Protein AF-0000000083603931 (afdb_homodimer)

Structure (mmCIF, N/CA/C/O backbone):
data_AF-0000000083603931-model_v1
#
loop_
_entity.id
_entity.type
_entity.pdbx_description
1 polymer 'ANK_REP_REGION domain-containing protein'
#
loop_
_atom_site.group_PDB
_atom_site.id
_atom_site.type_symbol
_atom_site.label_atom_id
_atom_site.label_alt_id
_atom_site.label_comp_id
_atom_site.label_asym_id
_atom_site.label_entity_id
_atom_site.label_seq_id
_atom_site.pdbx_PDB_ins_code
_atom_site.Cartn_x
_atom_site.Cartn_y
_atom_site.Cartn_z
_atom_site.occupancy
_atom_site.B_iso_or_equiv
_atom_site.auth_seq_id
_atom_site.auth_comp_id
_atom_site.auth_asym_id
_atom_site.auth_atom_id
_atom_site.pdbx_PDB_model_num
ATOM 1 N N . MET A 1 1 ? -17.188 13.906 -1.974 1 53.03 1 MET A N 1
ATOM 2 C CA . MET A 1 1 ? -15.922 13.281 -2.357 1 53.03 1 MET A CA 1
ATOM 3 C C . MET A 1 1 ? -15.617 12.086 -1.463 1 53.03 1 MET A C 1
ATOM 5 O O . MET A 1 1 ? -15.75 12.172 -0.241 1 53.03 1 MET A O 1
ATOM 9 N N . SER A 1 2 ? -15.461 10.961 -2.07 1 67.19 2 SER A N 1
ATOM 10 C CA . SER A 1 2 ? -15.516 9.695 -1.337 1 67.19 2 SER A CA 1
ATOM 11 C C . SER A 1 2 ? -14.133 9.289 -0.838 1 67.19 2 SER A C 1
ATOM 13 O O . SER A 1 2 ? -13.117 9.797 -1.313 1 67.19 2 SER A O 1
ATOM 15 N N . GLU A 1 3 ? -14.07 8.812 0.311 1 74.19 3 GLU A N 1
ATOM 16 C CA . GLU A 1 3 ? -12.867 8.211 0.877 1 74.19 3 GLU A CA 1
ATOM 17 C C . GLU A 1 3 ? -12.062 7.469 -0.189 1 74.19 3 GLU A C 1
ATOM 19 O O . GLU A 1 3 ? -10.836 7.461 -0.157 1 74.19 3 GLU A O 1
ATOM 24 N N . GLU A 1 4 ? -12.781 7.051 -1.129 1 72.38 4 GLU A N 1
ATOM 25 C CA . GLU A 1 4 ? -12.148 6.289 -2.199 1 72.38 4 GLU A CA 1
ATOM 26 C C . GLU A 1 4 ? -11.305 7.195 -3.09 1 72.38 4 GLU A C 1
ATOM 28 O O . GLU A 1 4 ? -10.227 6.801 -3.543 1 72.38 4 GLU A O 1
ATOM 33 N N . ASN A 1 5 ? -11.734 8.391 -3.168 1 80 5 ASN A N 1
ATOM 34 C CA . ASN A 1 5 ? -10.969 9.344 -3.961 1 80 5 ASN A CA 1
ATOM 35 C C . ASN A 1 5 ? -9.68 9.75 -3.254 1 80 5 ASN A C 1
ATOM 37 O O . ASN A 1 5 ? -8.617 9.836 -3.883 1 80 5 ASN A O 1
ATOM 41 N N . LEU A 1 6 ? -9.852 9.875 -1.936 1 89.94 6 LEU A N 1
ATOM 42 C CA . LEU A 1 6 ? -8.68 10.289 -1.177 1 89.94 6 LEU A CA 1
ATOM 43 C C . LEU A 1 6 ? -7.609 9.203 -1.188 1 89.94 6 LEU A C 1
ATOM 45 O O . LEU A 1 6 ? -6.426 9.484 -1.377 1 89.94 6 LEU A O 1
ATOM 49 N N . LYS A 1 7 ? -8.023 7.969 -1.073 1 89.31 7 LYS A N 1
ATOM 50 C CA . LYS A 1 7 ? -7.102 6.836 -1.124 1 89.31 7 LYS A CA 1
ATOM 51 C C . LYS A 1 7 ? -6.363 6.789 -2.459 1 89.31 7 LYS A C 1
ATOM 53 O O . LYS A 1 7 ? -5.164 6.52 -2.5 1 89.31 7 LYS A O 1
ATOM 58 N N . TRP A 1 8 ? -7.082 7.137 -3.463 1 85.75 8 TRP A N 1
ATOM 59 C CA . TRP A 1 8 ? -6.48 7.113 -4.793 1 85.75 8 TRP A CA 1
ATOM 60 C C . TRP A 1 8 ? -5.367 8.148 -4.902 1 85.75 8 TRP A C 1
ATOM 62 O O . TRP A 1 8 ? -4.305 7.871 -5.469 1 85.75 8 TRP A O 1
ATOM 72 N N . TYR A 1 9 ? -5.555 9.289 -4.434 1 90.88 9 TYR A N 1
ATOM 73 C CA . TYR A 1 9 ? -4.547 10.336 -4.473 1 90.88 9 TYR A CA 1
ATOM 74 C C . TYR A 1 9 ? -3.301 9.938 -3.693 1 90.88 9 TYR A C 1
ATOM 76 O O . TYR A 1 9 ? -2.178 10.25 -4.098 1 90.88 9 TYR A O 1
ATOM 84 N N . ILE A 1 10 ? -3.529 9.195 -2.596 1 94.5 10 ILE A N 1
ATOM 85 C CA . ILE A 1 10 ? -2.41 8.734 -1.782 1 94.5 10 ILE A CA 1
ATOM 86 C C . ILE A 1 10 ? -1.621 7.672 -2.543 1 94.5 10 ILE A C 1
ATOM 88 O O . ILE A 1 10 ? -0.399 7.77 -2.672 1 94.5 10 ILE A O 1
ATOM 92 N N . GLU A 1 11 ? -2.326 6.762 -3.104 1 88.94 11 GLU A N 1
ATOM 93 C CA . GLU A 1 11 ? -1.702 5.641 -3.801 1 88.94 11 GLU A CA 1
ATOM 94 C C . GLU A 1 11 ? -0.885 6.117 -4.996 1 88.94 11 GLU A C 1
ATOM 96 O O . GLU A 1 11 ? 0.159 5.543 -5.312 1 88.94 11 GLU A O 1
ATOM 101 N N . THR A 1 12 ? -1.366 7.234 -5.609 1 84.5 12 THR A N 1
ATOM 102 C CA . THR A 1 12 ? -0.719 7.719 -6.824 1 84.5 12 THR A CA 1
ATOM 103 C C . THR A 1 12 ? 0.251 8.852 -6.504 1 84.5 12 THR A C 1
ATOM 105 O O . THR A 1 12 ? 0.99 9.312 -7.379 1 84.5 12 THR A O 1
ATOM 108 N N . GLY A 1 13 ? 0.172 9.375 -5.301 1 90.88 13 GLY A N 1
ATOM 109 C CA . GLY A 1 13 ? 1.046 10.469 -4.91 1 90.88 13 GLY A CA 1
ATOM 110 C C . GLY A 1 13 ? 0.62 11.805 -5.488 1 90.88 13 GLY A C 1
ATOM 111 O O . GLY A 1 13 ? 1.452 12.695 -5.699 1 90.88 13 GLY A O 1
ATOM 112 N N . ASP A 1 14 ? -0.596 11.891 -5.848 1 91.25 14 ASP A N 1
ATOM 113 C CA . ASP A 1 14 ? -1.132 13.156 -6.344 1 91.25 14 ASP A CA 1
ATOM 114 C C . ASP A 1 14 ? -1.445 14.109 -5.195 1 91.25 14 ASP A C 1
ATOM 116 O O . ASP A 1 14 ? -2.605 14.258 -4.801 1 91.25 14 ASP A O 1
ATOM 120 N N . VAL A 1 15 ? -0.457 14.883 -4.785 1 96 15 VAL A N 1
ATOM 121 C CA . VAL A 1 15 ? -0.545 15.75 -3.613 1 96 15 VAL A CA 1
ATOM 122 C C . VAL A 1 15 ? -1.575 16.844 -3.857 1 96 15 VAL A C 1
ATOM 124 O O . VAL A 1 15 ? -2.383 17.156 -2.979 1 96 15 VAL A O 1
ATOM 127 N N . ASN A 1 16 ? -1.523 17.391 -5.059 1 94.75 16 ASN A N 1
ATOM 128 C CA . ASN A 1 16 ? -2.449 18.469 -5.379 1 94.75 16 ASN A CA 1
ATOM 129 C C . ASN A 1 16 ? -3.9 18 -5.332 1 94.75 16 ASN A C 1
ATOM 131 O O . ASN A 1 16 ? -4.762 18.672 -4.77 1 94.75 16 ASN A O 1
ATOM 135 N N . GLY A 1 17 ? -4.172 16.891 -5.957 1 92.75 17 GLY A N 1
ATOM 136 C CA . GLY A 1 17 ? -5.508 16.328 -5.895 1 92.75 17 GLY A CA 1
ATOM 137 C C . GLY A 1 17 ? -5.949 16 -4.477 1 92.75 17 GLY A C 1
ATOM 138 O O . GLY A 1 17 ? -7.094 16.266 -4.105 1 92.75 17 GLY A O 1
ATOM 139 N N . PHE A 1 18 ? -5.043 15.539 -3.648 1 95.5 18 PHE A N 1
ATOM 140 C CA . PHE A 1 18 ? -5.332 15.195 -2.258 1 95.5 18 PHE A CA 1
ATOM 141 C C . PHE A 1 18 ? -5.707 16.438 -1.466 1 95.5 18 PHE A C 1
ATOM 143 O O . PHE A 1 18 ? -6.699 16.438 -0.735 1 95.5 18 PHE A O 1
ATOM 150 N N . GLU A 1 19 ? -4.898 17.469 -1.627 1 94.94 19 GLU A N 1
ATOM 151 C CA . GLU A 1 19 ? -5.137 18.719 -0.899 1 94.94 19 GLU A CA 1
ATOM 152 C C . GLU A 1 19 ? -6.52 19.281 -1.211 1 94.94 19 GLU A C 1
ATOM 154 O O . GLU A 1 19 ? -7.227 19.734 -0.311 1 94.94 19 GLU A O 1
ATOM 159 N N . ARG A 1 20 ? -6.898 19.219 -2.416 1 92.19 20 ARG A N 1
ATOM 160 C CA . ARG A 1 20 ? -8.211 19.703 -2.82 1 92.19 20 ARG A CA 1
ATOM 161 C C . ARG A 1 20 ? -9.32 18.859 -2.207 1 92.19 20 ARG A C 1
ATOM 163 O O . ARG A 1 20 ? -10.328 19.406 -1.732 1 92.19 20 ARG A O 1
ATOM 170 N N . ALA A 1 21 ? -9.148 17.641 -2.186 1 92.5 21 ALA A N 1
ATOM 171 C CA . ALA A 1 21 ? -10.195 16.719 -1.734 1 92.5 21 ALA A CA 1
ATOM 172 C C . ALA A 1 21 ? -10.312 16.734 -0.213 1 92.5 21 ALA A C 1
ATOM 174 O O . ALA A 1 21 ? -11.422 16.672 0.329 1 92.5 21 ALA A O 1
ATOM 175 N N . ILE A 1 22 ? -9.219 16.844 0.481 1 93.19 22 ILE A N 1
ATOM 176 C CA . ILE A 1 22 ? -9.195 16.703 1.934 1 93.19 22 ILE A CA 1
ATOM 177 C C . ILE A 1 22 ? -9.828 17.938 2.572 1 93.19 22 ILE A C 1
ATOM 179 O O . ILE A 1 22 ? -10.305 17.891 3.711 1 93.19 22 ILE A O 1
ATOM 183 N N . SER A 1 23 ? -9.742 19.031 1.849 1 88.94 23 SER A N 1
ATOM 184 C CA . SER A 1 23 ? -10.32 20.281 2.354 1 88.94 23 SER A CA 1
ATOM 185 C C . SER A 1 23 ? -11.812 20.125 2.619 1 88.94 23 SER A C 1
ATOM 187 O O . SER A 1 23 ? -12.375 20.828 3.467 1 88.94 23 SER A O 1
ATOM 189 N N . LYS A 1 24 ? -12.414 19.156 2.035 1 85 24 LYS A N 1
ATOM 190 C CA . LYS A 1 24 ? -13.852 18.922 2.168 1 85 24 LYS A CA 1
ATOM 191 C C . LYS A 1 24 ? -14.133 17.766 3.121 1 85 24 LYS A C 1
ATOM 193 O O . LYS A 1 24 ? -15.297 17.422 3.357 1 85 24 LYS A O 1
ATOM 198 N N . PHE A 1 25 ? -13.047 17.203 3.559 1 85 25 PHE A N 1
ATOM 199 C CA . PHE A 1 25 ? -13.188 16.031 4.418 1 85 25 PHE A CA 1
ATOM 200 C C . PHE A 1 25 ? -13.242 16.438 5.883 1 85 25 PHE A C 1
ATOM 202 O O . PHE A 1 25 ? -12.406 17.234 6.344 1 85 25 PHE A O 1
ATOM 209 N N . ASN A 1 26 ? -14.227 16.016 6.562 1 80.88 26 ASN A N 1
ATOM 210 C CA . ASN A 1 26 ? -14.547 16.516 7.891 1 80.88 26 ASN A CA 1
ATOM 211 C C . ASN A 1 26 ? -13.672 15.875 8.961 1 80.88 26 ASN A C 1
ATOM 213 O O . ASN A 1 26 ? -13.219 16.547 9.891 1 80.88 26 ASN A O 1
ATOM 217 N N . ASP A 1 27 ? -13.469 14.547 8.906 1 93.25 27 ASP A N 1
ATOM 218 C CA . ASP A 1 27 ? -12.742 13.852 9.961 1 93.25 27 ASP A CA 1
ATOM 219 C C . ASP A 1 27 ? -11.562 13.062 9.391 1 93.25 27 ASP A C 1
ATOM 221 O O . ASP A 1 27 ? -11.742 11.938 8.914 1 93.25 27 ASP A O 1
ATOM 225 N N . VAL A 1 28 ? -10.359 13.586 9.555 1 94.94 28 VAL A N 1
ATOM 226 C CA . VAL A 1 28 ? -9.156 12.977 8.992 1 94.94 28 VAL A CA 1
ATOM 227 C C . VAL A 1 28 ? -8.797 11.719 9.781 1 94.94 28 VAL A C 1
ATOM 229 O O . VAL A 1 28 ? -7.969 10.922 9.336 1 94.94 28 VAL A O 1
ATOM 232 N N . ASN A 1 29 ? -9.438 11.523 10.93 1 96.62 29 ASN A N 1
ATOM 233 C CA . ASN A 1 29 ? -9.148 10.359 11.766 1 96.62 29 ASN A CA 1
ATOM 234 C C . ASN A 1 29 ? -10.195 9.266 11.594 1 96.62 29 ASN A C 1
ATOM 236 O O . ASN A 1 29 ? -10.219 8.305 12.359 1 96.62 29 ASN A O 1
ATOM 240 N N . GLN A 1 30 ? -10.969 9.422 10.562 1 94.06 30 GLN A N 1
ATOM 241 C CA . GLN A 1 30 ? -11.992 8.422 10.312 1 94.06 30 GLN A CA 1
ATOM 242 C C . GLN A 1 30 ? -11.375 7.066 9.984 1 94.06 30 GLN A C 1
ATOM 244 O O . GLN A 1 30 ? -10.375 6.988 9.266 1 94.06 30 GLN A O 1
ATOM 249 N N . ASP A 1 31 ? -12.008 5.984 10.531 1 92.94 31 ASP A N 1
ATOM 250 C CA . ASP A 1 31 ? -11.609 4.621 10.188 1 92.94 31 ASP A CA 1
ATOM 251 C C . ASP A 1 31 ? -12.023 4.273 8.758 1 92.94 31 ASP A C 1
ATOM 253 O O . ASP A 1 31 ? -13.203 4.332 8.414 1 92.94 31 ASP A O 1
ATOM 257 N N . ILE A 1 32 ? -11.07 3.869 7.953 1 87.62 32 ILE A N 1
ATOM 258 C CA . ILE A 1 32 ? -11.383 3.555 6.562 1 87.62 32 ILE A CA 1
ATOM 259 C C . ILE A 1 32 ? -11.211 2.055 6.324 1 87.62 32 ILE A C 1
ATOM 261 O O . ILE A 1 32 ? -11.039 1.618 5.184 1 87.62 32 ILE A O 1
ATOM 265 N N . GLY A 1 33 ? -11.156 1.273 7.34 1 83.06 33 GLY A N 1
ATOM 266 C CA . GLY A 1 33 ? -11.055 -0.177 7.293 1 83.06 33 GLY A CA 1
ATOM 267 C C . GLY A 1 33 ? -10.094 -0.746 8.312 1 83.06 33 GLY A C 1
ATOM 268 O O . GLY A 1 33 ? -8.914 -0.387 8.328 1 83.06 33 GLY A O 1
ATOM 269 N N . ASN A 1 34 ? -10.555 -1.58 9.164 1 86.06 34 ASN A N 1
ATOM 270 C CA . ASN A 1 34 ? -9.742 -2.291 10.148 1 86.06 34 ASN A CA 1
ATOM 271 C C . ASN A 1 34 ? -8.953 -1.326 11.031 1 86.06 34 ASN A C 1
ATOM 273 O O . ASN A 1 34 ? -7.777 -1.563 11.312 1 86.06 34 ASN A O 1
ATOM 277 N N . GLY A 1 35 ? -9.539 -0.196 11.266 1 91.38 35 GLY A N 1
ATOM 278 C CA . GLY A 1 35 ? -8.891 0.768 12.133 1 91.38 35 GLY A CA 1
ATOM 279 C C . GLY A 1 35 ? -7.902 1.656 11.406 1 91.38 35 GLY A C 1
ATOM 280 O O . GLY A 1 35 ? -7.309 2.555 12.008 1 91.38 35 GLY A O 1
ATOM 281 N N . ARG A 1 36 ? -7.75 1.414 10.156 1 92.69 36 ARG A N 1
ATOM 282 C CA . ARG A 1 36 ? -6.801 2.225 9.398 1 92.69 36 ARG A CA 1
ATOM 283 C C . ARG A 1 36 ? -7.375 3.605 9.102 1 92.69 36 ARG A C 1
ATOM 285 O O . ARG A 1 36 ? -8.57 3.746 8.852 1 92.69 36 ARG A O 1
ATOM 292 N N . ARG A 1 37 ? -6.469 4.531 9.164 1 96.31 37 ARG A N 1
ATOM 293 C CA . ARG A 1 37 ? -6.754 5.918 8.82 1 96.31 37 ARG A CA 1
ATOM 294 C C . ARG A 1 37 ? -5.914 6.371 7.633 1 96.31 37 ARG A C 1
ATOM 296 O O . ARG A 1 37 ? -4.984 5.672 7.219 1 96.31 37 ARG A O 1
ATOM 303 N N . LEU A 1 38 ? -6.27 7.484 7.062 1 96.56 38 LEU A N 1
ATOM 304 C CA . LEU A 1 38 ? -5.574 7.977 5.879 1 96.56 38 LEU A CA 1
ATOM 305 C C . LEU A 1 38 ? -4.074 8.07 6.125 1 96.56 38 LEU A C 1
ATOM 307 O O . LEU A 1 38 ? -3.273 7.828 5.219 1 96.56 38 LEU A O 1
ATOM 311 N N . ILE A 1 39 ? -3.73 8.367 7.367 1 98.12 39 ILE A N 1
ATOM 312 C CA . ILE A 1 39 ? -2.318 8.562 7.676 1 98.12 39 ILE A CA 1
ATOM 313 C C . ILE A 1 39 ? -1.579 7.227 7.578 1 98.12 39 ILE A C 1
ATOM 315 O O . ILE A 1 39 ? -0.415 7.184 7.176 1 98.12 39 ILE A O 1
ATOM 319 N N . HIS A 1 40 ? -2.236 6.082 7.906 1 97.38 40 HIS A N 1
ATOM 320 C CA . HIS A 1 40 ? -1.63 4.77 7.715 1 97.38 40 HIS A CA 1
ATOM 321 C C . HIS A 1 40 ? -1.348 4.504 6.238 1 97.38 40 HIS A C 1
ATOM 323 O O . HIS A 1 40 ? -0.252 4.066 5.883 1 97.38 40 HIS A O 1
ATOM 329 N N . ILE A 1 41 ? -2.332 4.809 5.406 1 95.56 41 ILE A N 1
ATOM 330 C CA . ILE A 1 41 ? -2.213 4.562 3.975 1 95.56 41 ILE A CA 1
ATOM 331 C C . ILE A 1 41 ? -1.1 5.43 3.391 1 95.56 41 ILE A C 1
ATOM 333 O O . ILE A 1 41 ? -0.287 4.953 2.594 1 95.56 41 ILE A O 1
ATOM 337 N N . ALA A 1 42 ? -1.04 6.656 3.764 1 97.88 42 ALA A N 1
ATOM 338 C CA . ALA A 1 42 ? 0.003 7.562 3.293 1 97.88 42 ALA A CA 1
ATOM 339 C C . ALA A 1 42 ? 1.391 7.031 3.643 1 97.88 42 ALA A C 1
ATOM 341 O O . ALA A 1 42 ? 2.318 7.121 2.836 1 97.88 42 ALA A O 1
ATOM 342 N N . ALA A 1 43 ? 1.545 6.441 4.852 1 98 43 ALA A N 1
ATOM 343 C CA . ALA A 1 43 ? 2.818 5.875 5.285 1 98 43 ALA A CA 1
ATOM 344 C C . ALA A 1 43 ? 3.17 4.625 4.48 1 98 43 ALA A C 1
ATOM 346 O O . ALA A 1 43 ? 4.32 4.445 4.07 1 98 43 ALA A O 1
ATOM 347 N N . ASP A 1 44 ? 2.148 3.791 4.223 1 96.12 44 ASP A N 1
ATOM 348 C CA . ASP A 1 44 ? 2.346 2.58 3.432 1 96.12 44 ASP A CA 1
ATOM 349 C C . ASP A 1 44 ? 2.93 2.906 2.061 1 96.12 44 ASP A C 1
ATOM 351 O O . ASP A 1 44 ? 3.779 2.172 1.551 1 96.12 44 ASP A O 1
ATOM 355 N N . TYR A 1 45 ? 2.439 4.039 1.508 1 96.12 45 TYR A N 1
ATOM 356 C CA . TYR A 1 45 ? 2.742 4.32 0.108 1 96.12 45 TYR A CA 1
ATOM 357 C C . TYR A 1 45 ? 3.844 5.363 -0.014 1 96.12 45 TYR A C 1
ATOM 359 O O . TYR A 1 45 ? 4.141 5.84 -1.113 1 96.12 45 TYR A O 1
ATOM 367 N N . GLY A 1 46 ? 4.359 5.797 1.145 1 96.56 46 GLY A N 1
ATOM 368 C CA . GLY A 1 46 ? 5.547 6.637 1.131 1 96.56 46 GLY A CA 1
ATOM 369 C C . GLY A 1 46 ? 5.246 8.094 0.825 1 96.56 46 GLY A C 1
ATOM 370 O O . GLY A 1 46 ? 6.07 8.789 0.232 1 96.56 46 GLY A O 1
ATOM 371 N N . GLN A 1 47 ? 4.121 8.539 1.145 1 97.62 47 GLN A N 1
ATOM 372 C CA . GLN A 1 47 ? 3.693 9.891 0.801 1 97.62 47 GLN A CA 1
ATOM 373 C C . GLN A 1 47 ? 3.938 10.859 1.958 1 97.62 47 GLN A C 1
ATOM 375 O O . GLN A 1 47 ? 2.998 11.258 2.65 1 97.62 47 GLN A O 1
ATOM 380 N N . SER A 1 48 ? 5.188 11.289 2.113 1 98.56 48 SER A N 1
ATOM 381 C CA . SER A 1 48 ? 5.617 12.094 3.254 1 98.56 48 SER A CA 1
ATOM 382 C C . SER A 1 48 ? 4.914 13.445 3.271 1 98.56 48 SER A C 1
ATOM 384 O O . SER A 1 48 ? 4.543 13.945 4.336 1 98.56 48 SER A O 1
ATOM 386 N N . GLU A 1 49 ? 4.68 14.055 2.076 1 98.62 49 GLU A N 1
ATOM 387 C CA . GLU A 1 49 ? 3.988 15.344 2.021 1 98.62 49 GLU A CA 1
ATOM 388 C C . GLU A 1 49 ? 2.535 15.203 2.471 1 98.62 49 GLU A C 1
ATOM 390 O O . GLU A 1 49 ? 2.02 16.062 3.189 1 98.62 49 GLU A O 1
ATOM 395 N N . ILE A 1 50 ? 1.926 14.156 2.113 1 98.38 50 ILE A N 1
ATOM 396 C CA . ILE A 1 50 ? 0.535 13.922 2.482 1 98.38 50 ILE A CA 1
ATOM 397 C C . ILE A 1 50 ? 0.438 13.641 3.98 1 98.38 50 ILE A C 1
ATOM 399 O O . ILE A 1 50 ? -0.495 14.094 4.645 1 98.38 50 ILE A O 1
ATOM 403 N N . ILE A 1 51 ? 1.396 12.906 4.531 1 98.69 51 ILE A N 1
ATOM 404 C CA . ILE A 1 51 ? 1.445 12.68 5.969 1 98.69 51 ILE A CA 1
ATOM 405 C C . ILE A 1 51 ? 1.476 14.016 6.707 1 98.69 51 ILE A C 1
ATOM 407 O O . ILE A 1 51 ? 0.72 14.227 7.66 1 98.69 51 ILE A O 1
ATOM 411 N N . GLU A 1 52 ? 2.271 14.922 6.211 1 98.56 52 GLU A N 1
ATOM 412 C CA . GLU A 1 52 ? 2.383 16.219 6.863 1 98.56 52 GLU A CA 1
ATOM 413 C C . GLU A 1 52 ? 1.07 17 6.773 1 98.56 52 GLU A C 1
ATOM 415 O O . GLU A 1 52 ? 0.643 17.625 7.746 1 98.56 52 GLU A O 1
ATOM 420 N N . ILE A 1 53 ? 0.413 16.984 5.645 1 97.62 53 ILE A N 1
ATOM 421 C CA . ILE A 1 53 ? -0.88 17.641 5.461 1 97.62 53 ILE A CA 1
ATOM 422 C C . ILE A 1 53 ? -1.89 17.078 6.457 1 97.62 53 ILE A C 1
ATOM 424 O O . ILE A 1 53 ? -2.623 17.828 7.102 1 97.62 53 ILE A O 1
ATOM 428 N N . LEU A 1 54 ? -1.928 15.797 6.602 1 98.06 54 LEU A N 1
ATOM 429 C CA . LEU A 1 54 ? -2.871 15.141 7.496 1 98.06 54 LEU A CA 1
ATOM 430 C C . LEU A 1 54 ? -2.617 15.539 8.945 1 98.06 54 LEU A C 1
ATOM 432 O O . LEU A 1 54 ? -3.559 15.828 9.688 1 98.06 54 LEU A O 1
ATOM 436 N N . ILE A 1 55 ? -1.374 15.555 9.398 1 98.19 55 ILE A N 1
ATOM 437 C CA . ILE A 1 55 ? -1.018 15.906 10.766 1 98.19 55 ILE A CA 1
ATOM 438 C C . ILE A 1 55 ? -1.44 17.344 11.062 1 98.19 55 ILE A C 1
ATOM 440 O O . ILE A 1 55 ? -2.039 17.625 12.102 1 98.19 55 ILE A O 1
ATOM 444 N N . LYS A 1 56 ? -1.145 18.203 10.125 1 96.81 56 LYS A N 1
ATOM 445 C CA . LYS A 1 56 ? -1.505 19.609 10.297 1 96.81 56 LYS A CA 1
ATOM 446 C C . LYS A 1 56 ? -3.02 19.781 10.375 1 96.81 56 LYS A C 1
ATOM 448 O O . LYS A 1 56 ? -3.51 20.75 10.977 1 96.81 56 LYS A O 1
ATOM 453 N N . LYS A 1 57 ? -3.75 18.859 9.891 1 96.38 57 LYS A N 1
ATOM 454 C CA . LYS A 1 57 ? -5.207 18.922 9.922 1 96.38 57 LYS A CA 1
ATOM 455 C C . LYS A 1 57 ? -5.758 18.172 11.133 1 96.38 57 LYS A C 1
ATOM 457 O O . LYS A 1 57 ? -6.977 18.078 11.305 1 96.38 57 LYS A O 1
ATOM 462 N N . GLY A 1 58 ? -4.871 17.594 11.867 1 97.31 58 GLY A N 1
ATOM 463 C CA . GLY A 1 58 ? -5.309 17.031 13.133 1 97.31 58 GLY A CA 1
ATOM 464 C C . GLY A 1 58 ? -5.25 15.516 13.172 1 97.31 58 GLY A C 1
ATOM 465 O O . GLY A 1 58 ? -5.793 14.891 14.086 1 97.31 58 GLY A O 1
ATOM 466 N N . ALA A 1 59 ? -4.629 14.898 12.227 1 98 59 ALA A N 1
ATOM 467 C CA . ALA A 1 59 ? -4.492 13.445 12.25 1 98 59 ALA A CA 1
ATOM 468 C C . ALA A 1 59 ? -3.717 12.984 13.477 1 98 59 ALA A C 1
ATOM 470 O O . ALA A 1 59 ? -2.73 13.609 13.867 1 98 59 ALA A O 1
ATOM 471 N N . ASP A 1 60 ? -4.148 11.844 14.055 1 98.44 60 ASP A N 1
ATOM 472 C CA . ASP A 1 60 ? -3.424 11.227 15.164 1 98.44 60 ASP A CA 1
ATOM 473 C C . ASP A 1 60 ? -2.174 10.5 14.664 1 98.44 60 ASP A C 1
ATOM 475 O O . ASP A 1 60 ? -2.268 9.414 14.094 1 98.44 60 ASP A O 1
ATOM 479 N N . VAL A 1 61 ? -1.041 11.047 14.945 1 98.5 61 VAL A N 1
ATOM 480 C CA . VAL A 1 61 ? 0.239 10.578 14.43 1 98.5 61 VAL A CA 1
ATOM 481 C C . VAL A 1 61 ? 0.558 9.203 15.008 1 98.5 61 VAL A C 1
ATOM 483 O O . VAL A 1 61 ? 1.325 8.438 14.422 1 98.5 61 VAL A O 1
ATOM 486 N N . ASN A 1 62 ? -0.061 8.797 16.109 1 98.5 62 ASN A N 1
ATOM 487 C CA . ASN A 1 62 ? 0.227 7.539 16.797 1 98.5 62 ASN A CA 1
ATOM 488 C C . ASN A 1 62 ? -0.963 6.582 16.734 1 98.5 62 ASN A C 1
ATOM 490 O O . ASN A 1 62 ? -1.049 5.641 17.516 1 98.5 62 ASN A O 1
ATOM 494 N N . ALA A 1 63 ? -1.891 6.875 15.805 1 97.94 63 ALA A N 1
ATOM 495 C CA . ALA A 1 63 ? -3.066 6.02 15.672 1 97.94 63 ALA A CA 1
ATOM 496 C C . ALA A 1 63 ? -2.662 4.57 15.406 1 97.94 63 ALA A C 1
ATOM 498 O O . ALA A 1 63 ? -1.746 4.309 14.625 1 97.94 63 ALA A O 1
ATOM 499 N N . LYS A 1 64 ? -3.332 3.598 16.047 1 97.12 64 LYS A N 1
ATOM 500 C CA . LYS A 1 64 ? -3.113 2.174 15.812 1 97.12 64 LYS A CA 1
ATOM 501 C C . LYS A 1 64 ? -4.262 1.569 15.008 1 97.12 64 LYS A C 1
ATOM 503 O O . LYS A 1 64 ? -5.426 1.902 15.227 1 97.12 64 LYS A O 1
ATOM 508 N N . ASP A 1 65 ? -3.896 0.732 14.039 1 94.06 65 ASP A N 1
ATOM 509 C CA . ASP A 1 65 ? -4.949 0.011 13.328 1 94.06 65 ASP A CA 1
ATOM 510 C C . ASP A 1 65 ? -5.34 -1.262 14.078 1 94.06 65 ASP A C 1
ATOM 512 O O . ASP A 1 65 ? -4.988 -1.437 15.242 1 94.06 65 ASP A O 1
ATOM 516 N N . GLY A 1 66 ? -6.168 -2.086 13.453 1 91.44 66 GLY A N 1
ATOM 517 C CA . GLY A 1 66 ? -6.699 -3.271 14.102 1 91.44 66 GLY A CA 1
ATOM 518 C C . GLY A 1 66 ? -5.633 -4.297 14.438 1 91.44 66 GLY A C 1
ATOM 519 O O . GLY A 1 66 ? -5.867 -5.203 15.242 1 91.44 66 GLY A O 1
ATOM 520 N N . PHE A 1 67 ? -4.402 -4.168 13.906 1 90.06 67 PHE A N 1
ATOM 521 C CA . PHE A 1 67 ? -3.314 -5.109 14.148 1 90.06 67 PHE A CA 1
ATOM 522 C C . PHE A 1 67 ? -2.248 -4.488 15.047 1 90.06 67 PHE A C 1
ATOM 524 O O . PHE A 1 67 ? -1.218 -5.109 15.312 1 90.06 67 PHE A O 1
ATOM 531 N N . GLY A 1 68 ? -2.504 -3.277 15.398 1 94.56 68 GLY A N 1
ATOM 532 C CA . GLY A 1 68 ? -1.55 -2.596 16.25 1 94.56 68 GLY A CA 1
ATOM 533 C C . GLY A 1 68 ? -0.482 -1.843 15.484 1 94.56 68 GLY A C 1
ATOM 534 O O . GLY A 1 68 ? 0.493 -1.367 16.078 1 94.56 68 GLY A O 1
ATOM 535 N N . MET A 1 69 ? -0.659 -1.635 14.219 1 94.69 69 MET A N 1
ATOM 536 C CA . MET A 1 69 ? 0.298 -0.936 13.367 1 94.69 69 MET A CA 1
ATOM 537 C C . MET A 1 69 ? 0.118 0.575 13.477 1 94.69 69 MET A C 1
ATOM 539 O O . MET A 1 69 ? -0.993 1.085 13.32 1 94.69 69 MET A O 1
ATOM 543 N N . THR A 1 70 ? 1.193 1.24 13.75 1 98 70 THR A N 1
ATOM 544 C CA . THR A 1 70 ? 1.186 2.697 13.68 1 98 70 THR A CA 1
ATOM 545 C C . THR A 1 70 ? 1.709 3.178 12.328 1 98 70 THR A C 1
ATOM 547 O O . THR A 1 70 ? 2.334 2.412 11.586 1 98 70 THR A O 1
ATOM 550 N N . PRO A 1 71 ? 1.454 4.48 11.969 1 98.44 71 PRO A N 1
ATOM 551 C CA . PRO A 1 71 ? 2.027 4.996 10.727 1 98.44 71 PRO A CA 1
ATOM 552 C C . PRO A 1 71 ? 3.549 4.859 10.68 1 98.44 71 PRO A C 1
ATOM 554 O O . PRO A 1 71 ? 4.109 4.559 9.617 1 98.44 71 PRO A O 1
ATOM 557 N N . LEU A 1 72 ? 4.184 4.965 11.852 1 98.56 72 LEU A N 1
ATOM 558 C CA . LEU A 1 72 ? 5.637 4.832 11.898 1 98.56 72 LEU A CA 1
ATOM 559 C C . LEU A 1 72 ? 6.062 3.41 11.555 1 98.56 72 LEU A C 1
ATOM 561 O O . LEU A 1 72 ? 6.992 3.207 10.773 1 98.56 72 LEU A O 1
ATOM 565 N N . ILE A 1 73 ? 5.398 2.447 12.148 1 97.19 73 ILE A N 1
ATOM 566 C CA . ILE A 1 73 ? 5.719 1.054 11.859 1 97.19 73 ILE A CA 1
ATOM 567 C C . ILE A 1 73 ? 5.535 0.778 10.367 1 97.19 73 ILE A C 1
ATOM 569 O O . ILE A 1 73 ? 6.398 0.173 9.727 1 97.19 73 ILE A O 1
ATOM 573 N N . ALA A 1 74 ? 4.441 1.231 9.797 1 96.31 74 ALA A N 1
ATOM 574 C CA . ALA A 1 74 ? 4.176 1.05 8.375 1 96.31 74 ALA A CA 1
ATOM 575 C C . ALA A 1 74 ? 5.289 1.651 7.527 1 96.31 74 ALA A C 1
ATOM 577 O O . ALA A 1 74 ? 5.773 1.017 6.586 1 96.31 74 ALA A O 1
ATOM 578 N N . ALA A 1 75 ? 5.699 2.838 7.797 1 97.38 75 ALA A N 1
ATOM 579 C CA . ALA A 1 75 ? 6.746 3.533 7.055 1 97.38 75 ALA A CA 1
ATOM 580 C C . ALA A 1 75 ? 8.062 2.764 7.109 1 97.38 75 ALA A C 1
ATOM 582 O O . ALA A 1 75 ? 8.789 2.695 6.117 1 97.38 75 ALA A O 1
ATOM 583 N N . VAL A 1 76 ? 8.359 2.178 8.266 1 96.5 76 VAL A N 1
ATOM 584 C CA . VAL A 1 76 ? 9.586 1.418 8.453 1 96.5 76 VAL A CA 1
ATOM 585 C C . VAL A 1 76 ? 9.523 0.12 7.652 1 96.5 76 VAL A C 1
ATOM 587 O O . VAL A 1 76 ? 10.453 -0.211 6.914 1 96.5 76 VAL A O 1
ATOM 590 N N . TYR A 1 77 ? 8.398 -0.572 7.754 1 92.38 77 TYR A N 1
ATOM 591 C CA . TYR A 1 77 ? 8.219 -1.837 7.051 1 92.38 77 TYR A CA 1
ATOM 592 C C . TYR A 1 77 ? 8.398 -1.654 5.547 1 92.38 77 TYR A C 1
ATOM 594 O O . TYR A 1 77 ? 9.008 -2.494 4.883 1 92.38 77 TYR A O 1
ATOM 602 N N . GLU A 1 78 ? 7.895 -0.516 5.035 1 91.62 78 GLU A N 1
ATOM 603 C CA . GLU A 1 78 ? 7.898 -0.301 3.592 1 91.62 78 GLU A CA 1
ATOM 604 C C . GLU A 1 78 ? 9.141 0.473 3.15 1 91.62 78 GLU A C 1
ATOM 606 O O . GLU A 1 78 ? 9.266 0.832 1.978 1 91.62 78 GLU A O 1
ATOM 611 N N . ASP A 1 79 ? 9.984 0.801 4.094 1 92.69 79 ASP A N 1
ATOM 612 C CA . ASP A 1 79 ? 11.281 1.426 3.838 1 92.69 79 ASP A CA 1
ATOM 613 C C . ASP A 1 79 ? 11.109 2.791 3.176 1 92.69 79 ASP A C 1
ATOM 615 O O . ASP A 1 79 ? 11.688 3.049 2.117 1 92.69 79 ASP A O 1
ATOM 619 N N . HIS A 1 80 ? 10.359 3.643 3.809 1 95.69 80 HIS A N 1
ATOM 620 C CA . HIS A 1 80 ? 10.148 5.02 3.371 1 95.69 80 HIS A CA 1
ATOM 621 C C . HIS A 1 80 ? 10.797 6.008 4.332 1 95.69 80 HIS A C 1
ATOM 623 O O . HIS A 1 80 ? 10.133 6.535 5.227 1 95.69 80 HIS A O 1
ATOM 629 N N . PRO A 1 81 ? 12.086 6.324 4.133 1 97.5 81 PRO A N 1
ATOM 630 C CA . PRO A 1 81 ? 12.828 7.137 5.102 1 97.5 81 PRO A CA 1
ATOM 631 C C . PRO A 1 81 ? 12.25 8.539 5.266 1 97.5 81 PRO A C 1
ATOM 633 O O . PRO A 1 81 ? 12.258 9.094 6.367 1 97.5 81 PRO A O 1
ATOM 636 N N . LYS A 1 82 ? 11.688 9.07 4.184 1 98.31 82 LYS A N 1
ATOM 637 C CA . LYS A 1 82 ? 11.117 10.414 4.277 1 98.31 82 LYS A CA 1
ATOM 638 C C . LYS A 1 82 ? 9.883 10.43 5.164 1 98.31 82 LYS A C 1
ATOM 640 O O . LYS A 1 82 ? 9.648 11.383 5.906 1 98.31 82 LYS A O 1
ATOM 645 N N . CYS A 1 83 ? 9.133 9.383 5.055 1 98.69 83 CYS A N 1
ATOM 646 C CA . CYS A 1 83 ? 7.965 9.273 5.918 1 98.69 83 CYS A CA 1
ATOM 647 C C . CYS A 1 83 ? 8.375 9.109 7.375 1 98.69 83 CYS A C 1
ATOM 649 O O . CYS A 1 83 ? 7.781 9.727 8.266 1 98.69 83 CYS A O 1
ATOM 651 N N . VAL A 1 84 ? 9.375 8.297 7.637 1 98.62 84 VAL A N 1
ATOM 652 C CA . VAL A 1 84 ? 9.891 8.094 8.984 1 98.62 84 VAL A CA 1
ATOM 653 C C . VAL A 1 84 ? 10.344 9.43 9.57 1 98.62 84 VAL A C 1
ATOM 655 O O . VAL A 1 84 ? 9.977 9.781 10.695 1 98.62 84 VAL A O 1
ATOM 658 N N . ALA A 1 85 ? 11.031 10.203 8.812 1 98.75 85 ALA A N 1
ATOM 659 C CA . ALA A 1 85 ? 11.547 11.5 9.25 1 98.75 85 ALA A CA 1
ATOM 660 C C . ALA A 1 85 ? 10.406 12.445 9.625 1 98.75 85 ALA A C 1
ATOM 662 O O . ALA A 1 85 ? 10.445 13.086 10.68 1 98.75 85 ALA A O 1
ATOM 663 N N . VAL A 1 86 ? 9.383 12.523 8.789 1 98.81 86 VAL A N 1
ATOM 664 C CA . VAL A 1 86 ? 8.266 13.43 9.031 1 98.81 86 VAL A CA 1
ATOM 665 C C . VAL A 1 86 ? 7.508 12.992 10.289 1 98.81 86 VAL A C 1
ATOM 667 O O . VAL A 1 86 ? 7.152 13.82 11.125 1 98.81 86 VAL A O 1
ATOM 670 N N . LEU A 1 87 ? 7.254 11.742 10.438 1 98.81 87 LEU A N 1
ATOM 671 C CA . LEU A 1 87 ? 6.516 11.234 11.594 1 98.81 87 LEU A CA 1
ATOM 672 C C . LEU A 1 87 ? 7.273 11.508 12.891 1 98.81 87 LEU A C 1
ATOM 674 O O . LEU A 1 87 ? 6.684 11.953 13.875 1 98.81 87 LEU A O 1
ATOM 678 N N . LEU A 1 88 ? 8.555 11.289 12.891 1 98.5 88 LEU A N 1
ATOM 679 C CA . LEU A 1 88 ? 9.375 11.555 14.07 1 98.5 88 LEU A CA 1
ATOM 680 C C . LEU A 1 88 ? 9.43 13.047 14.375 1 98.5 88 LEU A C 1
ATOM 682 O O . LEU A 1 88 ? 9.438 13.445 15.539 1 98.5 88 LEU A O 1
ATOM 686 N N . LYS A 1 89 ? 9.5 13.82 13.297 1 98.31 89 LYS A N 1
ATOM 687 C CA . LYS A 1 89 ? 9.461 15.273 13.461 1 98.31 89 LYS A CA 1
ATOM 688 C C . LYS A 1 89 ? 8.227 15.703 14.234 1 98.31 89 LYS A C 1
ATOM 690 O O . LYS A 1 89 ? 8.281 16.656 15.023 1 98.31 89 LYS A O 1
ATOM 695 N N . TYR A 1 90 ? 7.125 15.016 14.062 1 98.25 90 TYR A N 1
ATOM 696 C CA . TYR A 1 90 ? 5.871 15.383 14.711 1 98.25 90 TYR A CA 1
ATOM 697 C C . TYR A 1 90 ? 5.586 14.461 15.891 1 98.25 90 TYR A C 1
ATOM 699 O O . TYR A 1 90 ? 4.426 14.211 16.219 1 98.25 90 TYR A O 1
ATOM 707 N N . LYS A 1 91 ? 6.594 13.859 16.391 1 97.5 91 LYS A N 1
ATOM 708 C CA . LYS A 1 91 ? 6.633 13.227 17.703 1 97.5 91 LYS A CA 1
ATOM 709 C C . LYS A 1 91 ? 5.918 11.883 17.688 1 97.5 91 LYS A C 1
ATOM 711 O O . LYS A 1 91 ? 5.246 11.516 18.656 1 97.5 91 LYS A O 1
ATOM 716 N N . ALA A 1 92 ? 5.984 11.25 16.578 1 98.5 92 ALA A N 1
ATOM 717 C CA . ALA A 1 92 ? 5.562 9.852 16.609 1 98.5 92 ALA A CA 1
ATOM 718 C C . ALA A 1 92 ? 6.367 9.047 17.625 1 98.5 92 ALA A C 1
ATOM 720 O O . ALA A 1 92 ? 7.582 9.234 17.734 1 98.5 92 ALA A O 1
ATOM 721 N N . VAL A 1 93 ? 5.723 8.164 18.328 1 98.12 93 VAL A N 1
ATOM 722 C CA . VAL A 1 93 ? 6.367 7.387 19.391 1 98.12 93 VAL A CA 1
ATOM 723 C C . VAL A 1 93 ? 6.953 6.105 18.797 1 98.12 93 VAL A C 1
ATOM 725 O O . VAL A 1 93 ? 6.266 5.367 18.094 1 98.12 93 VAL A O 1
ATOM 728 N N . ILE A 1 94 ? 8.242 5.887 19.031 1 97.69 94 ILE A N 1
ATOM 729 C CA . ILE A 1 94 ? 8.906 4.672 18.578 1 97.69 94 ILE A CA 1
ATOM 730 C C . ILE A 1 94 ? 8.539 3.504 19.484 1 97.69 94 ILE A C 1
ATOM 732 O O . ILE A 1 94 ? 8.797 3.539 20.688 1 97.69 94 ILE A O 1
ATOM 736 N N . THR A 1 95 ? 7.891 2.543 18.969 1 95.12 95 THR A N 1
ATOM 737 C CA . THR A 1 95 ? 7.508 1.331 19.688 1 95.12 95 THR A CA 1
ATOM 738 C C . THR A 1 95 ? 7.895 0.087 18.891 1 95.12 95 THR A C 1
ATOM 740 O O . THR A 1 95 ? 8.305 0.187 17.734 1 95.12 95 THR A O 1
ATOM 743 N N . SER A 1 96 ? 7.859 -1.089 19.594 1 95.12 96 SER A N 1
ATOM 744 C CA . SER A 1 96 ? 8.008 -2.346 18.859 1 95.12 96 SER A CA 1
ATOM 745 C C . SER A 1 96 ? 6.82 -2.598 17.938 1 95.12 96 SER A C 1
ATOM 747 O O . SER A 1 96 ? 5.75 -2.018 18.125 1 95.12 96 SER A O 1
ATOM 749 N N . ASP A 1 97 ? 7.066 -3.391 16.953 1 94.12 97 ASP A N 1
ATOM 750 C CA . ASP A 1 97 ? 5.945 -3.762 16.109 1 94.12 97 ASP A CA 1
ATOM 751 C C . ASP A 1 97 ? 4.977 -4.691 16.844 1 94.12 97 ASP A C 1
ATOM 753 O O . ASP A 1 97 ? 5.254 -5.117 17.953 1 94.12 97 ASP A O 1
ATOM 757 N N . PRO A 1 98 ? 3.797 -5.02 16.312 1 90.88 98 PRO A N 1
ATOM 758 C CA . PRO A 1 98 ? 2.781 -5.816 17 1 90.88 98 PRO A CA 1
ATOM 759 C C . PRO A 1 98 ? 3.273 -7.219 17.359 1 90.88 98 PRO A C 1
ATOM 761 O O . PRO A 1 98 ? 2.68 -7.887 18.203 1 90.88 98 PRO A O 1
ATOM 764 N N . LYS A 1 99 ? 4.309 -7.652 16.719 1 88.88 99 LYS A N 1
ATOM 765 C CA . LYS A 1 99 ? 4.859 -8.969 17.031 1 88.88 99 LYS A CA 1
ATOM 766 C C . LYS A 1 99 ? 5.949 -8.883 18.094 1 88.88 99 LYS A C 1
ATOM 768 O O . LYS A 1 99 ? 6.562 -9.891 18.438 1 88.88 99 LYS A O 1
ATOM 773 N N . GLY A 1 100 ? 6.262 -7.648 18.469 1 93.69 100 GLY A N 1
ATOM 774 C CA . GLY A 1 100 ? 7.234 -7.441 19.531 1 93.69 100 GLY A CA 1
ATOM 775 C C . GLY A 1 100 ? 8.641 -7.203 19.016 1 93.69 100 GLY A C 1
ATOM 776 O O . GLY A 1 100 ? 9.586 -7.105 19.797 1 93.69 100 GLY A O 1
ATOM 777 N N . LYS A 1 101 ? 8.797 -7.109 17.797 1 93.25 101 LYS A N 1
ATOM 778 C CA . LYS A 1 101 ? 10.117 -6.895 17.203 1 93.25 101 LYS A CA 1
ATOM 779 C C . LYS A 1 101 ? 10.508 -5.418 17.234 1 93.25 101 LYS A C 1
ATOM 781 O O . LYS A 1 101 ? 9.68 -4.551 16.969 1 93.25 101 LYS A O 1
ATOM 786 N N . ASN A 1 102 ? 11.781 -5.188 17.516 1 95.06 102 ASN A N 1
ATOM 787 C CA . ASN A 1 102 ? 12.289 -3.818 17.5 1 95.06 102 ASN A CA 1
ATOM 788 C C . ASN A 1 102 ? 12.266 -3.232 16.094 1 95.06 102 ASN A C 1
ATOM 790 O O . ASN A 1 102 ? 12.609 -3.916 15.117 1 95.06 102 ASN A O 1
ATOM 794 N N . LEU A 1 103 ? 11.867 -1.992 16.016 1 95.12 103 LEU A N 1
ATOM 795 C CA . LEU A 1 103 ? 11.703 -1.367 14.703 1 95.12 103 LEU A CA 1
ATOM 796 C C . LEU A 1 103 ? 13.039 -1.277 13.977 1 95.12 103 LEU A C 1
ATOM 798 O O . LEU A 1 103 ? 13.094 -1.359 12.75 1 95.12 103 LEU A O 1
ATOM 802 N N . CYS A 1 104 ? 14.102 -1.205 14.711 1 94.81 104 CYS A N 1
ATOM 803 C CA . CYS A 1 104 ? 15.43 -1.149 14.109 1 94.81 104 CYS A CA 1
ATOM 804 C C . CYS A 1 104 ? 15.766 -2.459 13.406 1 94.81 104 CYS A C 1
ATOM 806 O O . CYS A 1 104 ? 16.516 -2.473 12.43 1 94.81 104 CYS A O 1
ATOM 808 N N . ASP A 1 105 ? 15.109 -3.535 13.883 1 93.88 105 ASP A N 1
ATOM 809 C CA . ASP A 1 105 ? 15.367 -4.855 13.312 1 93.88 105 ASP A CA 1
ATOM 810 C C . ASP A 1 105 ? 14.438 -5.133 12.141 1 93.88 105 ASP A C 1
ATOM 812 O O . ASP A 1 105 ? 14.594 -6.137 11.438 1 93.88 105 ASP A O 1
ATOM 816 N N . CYS A 1 106 ? 13.484 -4.246 11.898 1 91.94 106 CYS A N 1
ATOM 817 C CA . CYS A 1 106 ? 12.477 -4.477 10.867 1 91.94 106 CYS A CA 1
ATOM 818 C C . CYS A 1 106 ? 12.898 -3.842 9.547 1 91.94 106 CYS A C 1
ATOM 820 O O . CYS A 1 106 ? 12.148 -3.891 8.56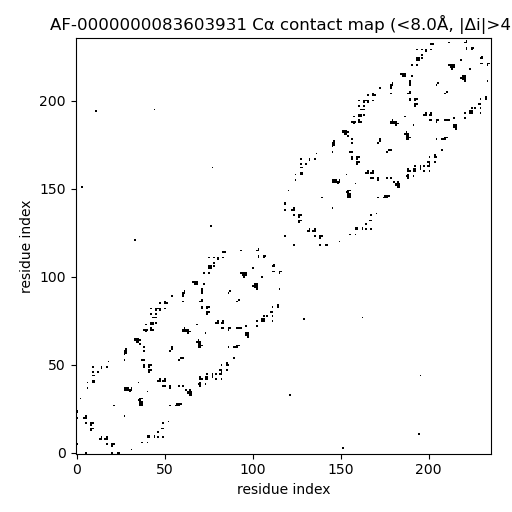2 1 91.94 106 CYS A O 1
ATOM 822 N N . THR A 1 107 ? 13.984 -3.223 9.453 1 93.25 107 THR A N 1
ATOM 823 C CA . THR A 1 107 ? 14.461 -2.588 8.227 1 93.25 107 THR A CA 1
ATOM 824 C C . THR A 1 107 ? 15.969 -2.785 8.078 1 93.25 107 THR A C 1
ATOM 826 O O . THR A 1 107 ? 16.672 -2.98 9.062 1 93.25 107 THR A O 1
ATOM 829 N N . ASP A 1 108 ? 16.453 -2.783 6.84 1 92.12 108 ASP A N 1
ATOM 830 C CA . ASP A 1 108 ? 17.891 -2.857 6.578 1 92.12 108 ASP A CA 1
ATOM 831 C C . ASP A 1 108 ? 18.453 -1.488 6.199 1 92.12 108 ASP A C 1
ATOM 833 O O . ASP A 1 108 ? 19.656 -1.343 5.988 1 92.12 108 ASP A O 1
ATOM 837 N N . SER A 1 109 ? 17.562 -0.563 6.129 1 95 109 SER A N 1
ATOM 838 C CA . SER A 1 109 ? 17.984 0.781 5.754 1 95 109 SER A CA 1
ATOM 839 C C . SER A 1 109 ? 18.781 1.444 6.871 1 95 109 SER A C 1
ATOM 841 O O . SER A 1 109 ? 18.266 1.651 7.973 1 95 109 SER A O 1
ATOM 843 N N . GLN A 1 110 ? 19.969 1.812 6.562 1 96.56 110 GLN A N 1
ATOM 844 C CA . GLN A 1 110 ? 20.812 2.477 7.551 1 96.56 110 GLN A CA 1
ATOM 845 C C . GLN A 1 110 ? 20.281 3.869 7.879 1 96.56 110 GLN A C 1
ATOM 847 O O . GLN A 1 110 ? 20.406 4.328 9.016 1 96.56 110 GLN A O 1
ATOM 852 N N . GLU A 1 111 ? 19.688 4.434 6.918 1 97.62 111 GLU A N 1
ATOM 853 C CA . GLU A 1 111 ? 19.109 5.762 7.113 1 97.62 111 GLU A CA 1
ATOM 854 C C . GLU A 1 111 ? 17.984 5.734 8.141 1 97.62 111 GLU A C 1
ATOM 856 O O . GLU A 1 111 ? 17.969 6.551 9.07 1 97.62 111 GLU A O 1
ATOM 861 N N . ILE A 1 112 ? 17.203 4.773 8.039 1 98 112 ILE A N 1
ATOM 862 C CA . ILE A 1 112 ? 16.062 4.652 8.953 1 98 112 ILE A CA 1
ATOM 863 C C . ILE A 1 112 ? 16.578 4.242 10.336 1 98 112 ILE A C 1
ATOM 865 O O . ILE A 1 112 ? 16.141 4.801 11.352 1 98 112 ILE A O 1
ATOM 869 N N . LYS A 1 113 ? 17.484 3.334 10.414 1 97.69 113 LYS A N 1
ATOM 870 C CA . LYS A 1 113 ? 18.031 2.889 11.695 1 97.69 113 LYS A CA 1
ATOM 871 C C . LYS A 1 113 ? 18.656 4.055 12.461 1 97.69 113 LYS A C 1
ATOM 873 O O . LYS A 1 113 ? 18.5 4.152 13.68 1 97.69 113 LYS A O 1
ATOM 878 N N . SER A 1 114 ? 19.281 4.859 11.734 1 97.81 114 SER A N 1
ATOM 879 C CA . SER A 1 114 ? 19.922 6.008 12.359 1 97.81 114 SER A CA 1
ATOM 880 C C . SER A 1 114 ? 18.891 6.957 12.961 1 97.81 114 SER A C 1
ATOM 882 O O . SER A 1 114 ? 19.125 7.559 14.008 1 97.81 114 SER A O 1
ATOM 884 N N . MET A 1 115 ? 17.703 7.121 12.344 1 97.75 115 MET A N 1
ATOM 885 C CA . MET A 1 115 ? 16.656 8.016 12.828 1 97.75 115 MET A CA 1
ATOM 886 C C . MET A 1 115 ? 15.969 7.434 14.055 1 97.75 115 MET A C 1
ATOM 888 O O . MET A 1 115 ? 15.523 8.172 14.938 1 97.75 115 MET A O 1
ATOM 892 N N . LEU A 1 116 ? 15.93 6.137 14.031 1 96.88 116 LEU A N 1
ATOM 893 C CA . LEU A 1 116 ? 15.211 5.469 15.117 1 96.88 116 LEU A CA 1
ATOM 894 C C . LEU A 1 116 ? 16.062 5.41 16.375 1 96.88 116 LEU A C 1
ATOM 896 O O . LEU A 1 116 ? 15.531 5.289 17.484 1 96.88 116 LEU A O 1
ATOM 900 N N . SER A 1 117 ? 17.312 5.332 16.25 1 89.38 117 SER A N 1
ATOM 901 C CA . SER A 1 117 ? 18.234 5.211 17.375 1 89.38 117 SER A CA 1
ATOM 902 C C . SER A 1 117 ? 18.5 6.562 18.016 1 89.38 117 SER A C 1
ATOM 904 O O . SER A 1 117 ? 19.188 6.645 19.047 1 89.38 117 SER A O 1
ATOM 906 N N . LYS A 1 118 ? 17.969 7.617 17.562 1 74.81 118 LYS A N 1
ATOM 907 C CA . LYS A 1 118 ? 18.219 8.922 18.172 1 74.81 118 LYS A CA 1
ATOM 908 C C . L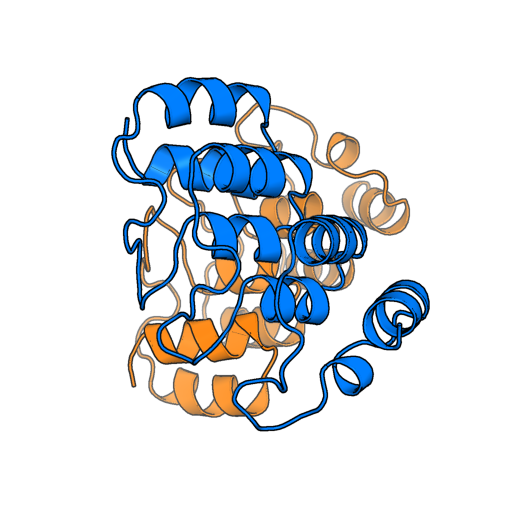YS A 1 118 ? 17.25 9.18 19.328 1 74.81 118 LYS A C 1
ATOM 910 O O . LYS A 1 118 ? 16.109 8.719 19.297 1 74.81 118 LYS A O 1
ATOM 915 N N . MET B 1 1 ? -11.492 -17.625 7.641 1 53.38 1 MET B N 1
ATOM 916 C CA . MET B 1 1 ? -10.352 -16.719 7.527 1 53.38 1 MET B CA 1
ATOM 917 C C . MET B 1 1 ? -10.68 -15.531 6.629 1 53.38 1 MET B C 1
ATOM 919 O O . MET B 1 1 ? -11.242 -15.703 5.547 1 53.38 1 MET B O 1
ATOM 923 N N . SER B 1 2 ? -10.57 -14.352 7.168 1 67.38 2 SER B N 1
ATOM 924 C CA . SER B 1 2 ? -11.188 -13.18 6.562 1 67.38 2 SER B CA 1
ATOM 925 C C . SER B 1 2 ? -10.234 -12.484 5.602 1 67.38 2 SER B C 1
ATOM 927 O O . SER B 1 2 ? -9.023 -12.727 5.637 1 67.38 2 SER B O 1
ATOM 929 N N . GLU B 1 3 ? -10.719 -12.078 4.531 1 74.19 3 GLU B N 1
ATOM 930 C CA . GLU B 1 3 ? -9.992 -11.234 3.58 1 74.19 3 GLU B CA 1
ATOM 931 C C . GLU B 1 3 ? -9.039 -10.289 4.297 1 74.19 3 GLU B C 1
ATOM 933 O O . GLU B 1 3 ? -7.949 -10 3.801 1 74.19 3 GLU B O 1
ATOM 938 N N . GLU B 1 4 ? -9.406 -10.008 5.461 1 72.56 4 GLU B N 1
ATOM 939 C CA . GLU B 1 4 ? -8.602 -9.07 6.242 1 72.56 4 GLU B CA 1
ATOM 940 C C . GLU B 1 4 ? -7.301 -9.719 6.703 1 72.56 4 GLU B C 1
ATOM 942 O O . GLU B 1 4 ? -6.254 -9.07 6.727 1 72.56 4 GLU B O 1
ATOM 947 N N . ASN B 1 5 ? -7.391 -10.969 6.879 1 80.06 5 ASN B N 1
ATOM 948 C CA . ASN B 1 5 ? -6.184 -11.688 7.277 1 80.06 5 ASN B CA 1
ATOM 949 C C . ASN B 1 5 ? -5.203 -11.82 6.113 1 80.06 5 ASN B C 1
ATOM 951 O O . ASN B 1 5 ? -3.998 -11.633 6.285 1 80.06 5 ASN B O 1
ATOM 955 N N . LEU B 1 6 ? -5.824 -12.047 4.957 1 90 6 LEU B N 1
ATOM 956 C CA . LEU B 1 6 ? -4.969 -12.219 3.787 1 90 6 LEU B CA 1
ATOM 957 C C . LEU B 1 6 ? -4.258 -10.914 3.443 1 90 6 LEU B C 1
ATOM 959 O O . LEU B 1 6 ? -3.059 -10.914 3.154 1 90 6 LEU B O 1
ATOM 963 N N . LYS B 1 7 ? -4.957 -9.82 3.547 1 89.5 7 LYS B N 1
ATOM 964 C CA . LYS B 1 7 ? -4.367 -8.508 3.295 1 89.5 7 LYS B CA 1
ATOM 965 C C . LYS B 1 7 ? -3.211 -8.234 4.25 1 89.5 7 LYS B C 1
ATOM 967 O O . LYS B 1 7 ? -2.176 -7.699 3.844 1 89.5 7 LYS B O 1
ATOM 972 N N . TRP B 1 8 ? -3.395 -8.68 5.441 1 86.25 8 TRP B N 1
ATOM 973 C CA . TRP B 1 8 ? -2.354 -8.461 6.438 1 86.25 8 TRP B CA 1
ATOM 974 C C . TRP B 1 8 ? -1.08 -9.211 6.074 1 86.25 8 TRP B C 1
ATOM 976 O O . TRP B 1 8 ? 0.024 -8.68 6.203 1 86.25 8 TRP B O 1
ATOM 986 N N . TYR B 1 9 ? -1.171 -10.375 5.652 1 91.06 9 TYR B N 1
ATOM 987 C CA . TYR B 1 9 ? -0.012 -11.164 5.258 1 91.06 9 TYR B CA 1
ATOM 988 C C . TYR B 1 9 ? 0.714 -10.523 4.082 1 91.06 9 TYR B C 1
ATOM 990 O O . TYR B 1 9 ? 1.944 -10.562 4.012 1 91.06 9 TYR B O 1
ATOM 998 N N . ILE B 1 10 ? -0.073 -9.914 3.193 1 94.56 10 ILE B N 1
ATOM 999 C CA . ILE B 1 10 ? 0.516 -9.242 2.039 1 94.56 10 ILE B CA 1
ATOM 1000 C C . ILE B 1 10 ? 1.27 -7.996 2.49 1 94.56 10 ILE B C 1
ATOM 1002 O O . ILE B 1 10 ? 2.436 -7.805 2.141 1 94.56 10 ILE B O 1
ATOM 1006 N N . GLU B 1 11 ? 0.644 -7.25 3.316 1 89.12 11 GLU B N 1
ATOM 1007 C CA . GLU B 1 11 ? 1.214 -5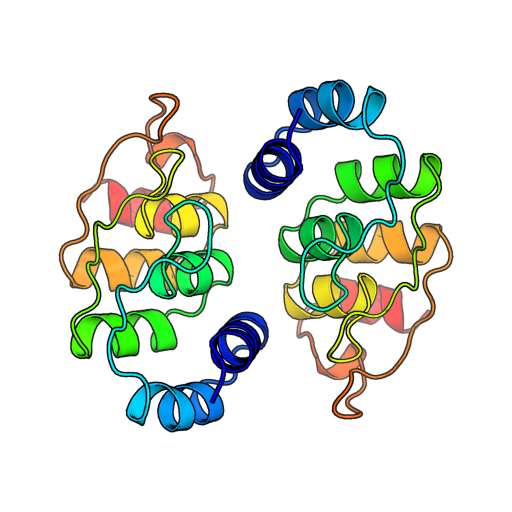.984 3.775 1 89.12 11 GLU B CA 1
ATOM 1008 C C . GLU B 1 11 ? 2.51 -6.215 4.551 1 89.12 11 GLU B C 1
ATOM 1010 O O . GLU B 1 11 ? 3.436 -5.402 4.473 1 89.12 11 GLU B O 1
ATOM 1015 N N . THR B 1 12 ? 2.566 -7.383 5.238 1 85 12 THR B N 1
ATOM 1016 C CA . THR B 1 12 ? 3.717 -7.656 6.094 1 85 12 THR B CA 1
ATOM 1017 C C . THR B 1 12 ? 4.723 -8.555 5.379 1 85 12 THR B C 1
ATOM 1019 O O . THR B 1 12 ? 5.824 -8.781 5.883 1 85 12 THR B O 1
ATOM 1022 N N . GLY B 1 13 ? 4.316 -9.141 4.285 1 91.06 13 GLY B N 1
ATOM 1023 C CA . GLY B 1 13 ? 5.203 -10.023 3.543 1 91.06 13 GLY B CA 1
ATOM 1024 C C . GLY B 1 13 ? 5.344 -11.391 4.176 1 91.06 13 GLY B C 1
ATOM 1025 O O . GLY B 1 13 ? 6.371 -12.055 4.016 1 91.06 13 GLY B O 1
ATOM 1026 N N . ASP B 1 14 ? 4.406 -11.734 4.961 1 91.44 14 ASP B N 1
ATOM 1027 C CA . ASP B 1 14 ? 4.402 -13.062 5.566 1 91.44 14 ASP B CA 1
ATOM 1028 C C . ASP B 1 14 ? 3.904 -14.117 4.582 1 91.44 14 ASP B C 1
ATOM 1030 O O . ASP B 1 14 ? 2.748 -14.539 4.648 1 91.44 14 ASP B O 1
ATOM 1034 N N . VAL B 1 15 ? 4.809 -14.664 3.789 1 96 15 VAL B N 1
ATOM 1035 C CA . VAL B 1 15 ? 4.48 -15.578 2.699 1 96 15 VAL B CA 1
ATOM 1036 C C . VAL B 1 15 ? 3.898 -16.875 3.266 1 96 15 VAL B C 1
ATOM 1038 O O . VAL B 1 15 ? 2.91 -17.391 2.746 1 96 15 VAL B O 1
ATOM 1041 N N . ASN B 1 16 ? 4.52 -17.312 4.328 1 94.75 16 ASN B N 1
ATOM 1042 C CA . ASN B 1 16 ? 4.055 -18.562 4.93 1 94.75 16 ASN B CA 1
ATOM 1043 C C . ASN B 1 16 ? 2.629 -18.438 5.453 1 94.75 16 ASN B C 1
ATOM 1045 O O . ASN B 1 16 ? 1.797 -19.312 5.219 1 94.75 16 ASN B O 1
ATOM 1049 N N . GLY B 1 17 ? 2.369 -17.406 6.188 1 92.69 17 GLY B N 1
ATOM 1050 C CA . GLY B 1 17 ? 1.016 -17.156 6.66 1 92.69 17 GLY B CA 1
ATOM 1051 C C . GLY B 1 17 ? 0.009 -17.016 5.535 1 92.69 17 GLY B C 1
ATOM 1052 O O . GLY B 1 17 ? -1.099 -17.547 5.613 1 92.69 17 GLY B O 1
ATOM 1053 N N . PHE B 1 18 ? 0.406 -16.391 4.441 1 95.56 18 PHE B N 1
ATOM 1054 C CA . PHE B 1 18 ? -0.456 -16.188 3.285 1 95.56 18 PHE B CA 1
ATOM 1055 C C . PHE B 1 18 ? -0.815 -17.531 2.639 1 95.56 18 PHE B C 1
ATOM 1057 O O . PHE B 1 18 ? -1.984 -17.781 2.342 1 95.56 18 PHE B O 1
ATOM 1064 N N . GLU B 1 19 ? 0.21 -18.328 2.443 1 94.94 19 GLU B N 1
ATOM 1065 C CA . GLU B 1 19 ? -0.002 -19.625 1.805 1 94.94 19 GLU B CA 1
ATOM 1066 C C . GLU B 1 19 ? -0.997 -20.469 2.592 1 94.94 19 GLU B C 1
ATOM 1068 O O . GLU B 1 19 ? -1.873 -21.109 2.008 1 94.94 19 GLU B O 1
ATOM 1073 N N . ARG B 1 20 ? -0.897 -20.422 3.846 1 92.19 20 ARG B N 1
ATOM 1074 C CA . ARG B 1 20 ? -1.809 -21.188 4.695 1 92.19 20 ARG B CA 1
ATOM 1075 C C . ARG B 1 20 ? -3.232 -20.656 4.59 1 92.19 20 ARG B C 1
ATOM 1077 O O . ARG B 1 20 ? -4.188 -21.422 4.508 1 92.19 20 ARG B O 1
ATOM 1084 N N . ALA B 1 21 ? -3.367 -19.422 4.566 1 92.5 21 ALA B N 1
ATOM 1085 C CA . ALA B 1 21 ? -4.68 -18.797 4.586 1 92.5 21 ALA B CA 1
ATOM 1086 C C . ALA B 1 21 ? -5.363 -18.906 3.225 1 92.5 21 ALA B C 1
ATOM 1088 O O . ALA B 1 21 ? -6.574 -19.125 3.148 1 92.5 21 ALA B O 1
ATOM 1089 N N . ILE B 1 22 ? -4.609 -18.781 2.162 1 93.06 22 ILE B N 1
ATOM 1090 C CA . ILE B 1 22 ? -5.172 -18.719 0.819 1 93.06 22 ILE B CA 1
ATOM 1091 C C . ILE B 1 22 ? -5.707 -20.094 0.416 1 93.06 22 ILE B C 1
ATOM 1093 O O . ILE B 1 22 ? -6.57 -20.188 -0.456 1 93.06 22 ILE B O 1
ATOM 1097 N N . SER B 1 23 ? -5.113 -21.109 1.003 1 88.88 23 SER B N 1
ATOM 1098 C CA . SER B 1 23 ? -5.539 -22.469 0.698 1 88.88 23 SER B CA 1
ATOM 1099 C C . SER B 1 23 ? -7.016 -22.672 1.025 1 88.88 23 SER B C 1
ATOM 1101 O O . SER B 1 23 ? -7.68 -23.516 0.424 1 88.88 23 SER B O 1
ATOM 1103 N N . LYS B 1 24 ? -7.547 -21.828 1.831 1 85 24 LYS B N 1
ATOM 1104 C CA . LYS B 1 24 ? -8.938 -21.938 2.262 1 85 24 LYS B CA 1
ATOM 1105 C C . LYS B 1 24 ? -9.82 -20.906 1.544 1 85 24 LYS B C 1
ATOM 1107 O O . LYS B 1 24 ? -11.023 -20.844 1.787 1 85 24 LYS B O 1
ATOM 1112 N N . PHE B 1 25 ? -9.133 -20.141 0.757 1 84.94 25 PHE B N 1
ATOM 1113 C CA . PHE B 1 25 ? -9.852 -19.078 0.072 1 84.94 25 PHE B CA 1
ATOM 1114 C C . PHE B 1 25 ? -10.359 -19.547 -1.285 1 84.94 25 PHE B C 1
ATOM 1116 O O . PHE B 1 25 ? -9.609 -20.141 -2.061 1 84.94 25 PHE B O 1
ATOM 1123 N N . ASN B 1 26 ? -11.609 -19.391 -1.519 1 81 26 ASN B N 1
ATOM 1124 C CA . ASN B 1 26 ? -12.281 -20.016 -2.65 1 81 26 ASN B CA 1
ATOM 1125 C C . ASN B 1 26 ? -12.047 -19.234 -3.941 1 81 26 ASN B C 1
ATOM 1127 O O . ASN B 1 26 ? -11.844 -19.828 -5.004 1 81 26 ASN B O 1
ATOM 1131 N N . ASP B 1 27 ? -12.148 -17.906 -3.904 1 93.25 27 ASP B N 1
ATOM 1132 C CA . ASP B 1 27 ? -12.047 -17.109 -5.125 1 93.25 27 ASP B CA 1
ATOM 1133 C C . ASP B 1 27 ? -10.961 -16.047 -4.996 1 93.25 27 ASP B C 1
ATOM 1135 O O . ASP B 1 27 ? -11.195 -14.961 -4.449 1 93.25 27 ASP B O 1
ATOM 1139 N N . VAL B 1 28 ? -9.805 -16.281 -5.637 1 94.94 28 VAL B N 1
ATOM 1140 C CA . VAL B 1 28 ? -8.664 -15.391 -5.535 1 94.94 28 VAL B CA 1
ATOM 1141 C C . VAL B 1 28 ? -8.922 -14.117 -6.344 1 94.94 28 VAL B C 1
ATOM 1143 O O . VAL B 1 28 ? -8.195 -13.133 -6.215 1 94.94 28 VAL B O 1
ATOM 1146 N N . ASN B 1 29 ? -9.977 -14.125 -7.148 1 96.62 29 ASN B N 1
ATOM 1147 C CA . ASN B 1 29 ? -10.289 -12.969 -7.984 1 96.62 29 ASN B CA 1
ATOM 1148 C C . ASN B 1 29 ? -11.414 -12.133 -7.379 1 96.62 29 ASN B C 1
ATOM 1150 O O . ASN B 1 29 ? -11.953 -11.242 -8.039 1 96.62 29 ASN B O 1
ATOM 1154 N N . GLN B 1 30 ? -11.688 -12.422 -6.156 1 94.06 30 GLN B N 1
ATOM 1155 C CA . GLN B 1 30 ? -12.742 -11.672 -5.488 1 94.06 30 GLN B CA 1
ATOM 1156 C C . GLN B 1 30 ? -12.375 -10.195 -5.363 1 94.06 30 GLN B C 1
ATOM 1158 O O . GLN B 1 30 ? -11.219 -9.867 -5.07 1 94.06 30 GLN B O 1
ATOM 1163 N N . ASP B 1 31 ? -13.391 -9.312 -5.57 1 92.94 31 ASP B N 1
ATOM 1164 C CA . ASP B 1 31 ? -13.211 -7.883 -5.344 1 92.94 31 ASP B CA 1
ATOM 1165 C C . ASP B 1 31 ? -13.117 -7.574 -3.852 1 92.94 31 ASP B C 1
ATOM 1167 O O . ASP B 1 31 ? -14.039 -7.883 -3.09 1 92.94 31 ASP B O 1
ATOM 1171 N N . ILE B 1 32 ? -12.062 -6.922 -3.453 1 87.62 32 ILE B N 1
ATOM 1172 C CA . ILE B 1 32 ? -11.883 -6.617 -2.037 1 87.62 32 ILE B CA 1
ATOM 1173 C C . ILE B 1 32 ? -11.977 -5.109 -1.816 1 87.62 32 ILE B C 1
ATOM 1175 O O . ILE B 1 32 ? -11.484 -4.59 -0.811 1 87.62 32 ILE B O 1
ATOM 1179 N N . GLY B 1 33 ? -12.492 -4.379 -2.75 1 83.06 33 GLY B N 1
ATOM 1180 C CA . GLY B 1 33 ? -12.711 -2.943 -2.678 1 83.06 33 GLY B CA 1
ATOM 1181 C C . GLY B 1 33 ? -12.359 -2.217 -3.963 1 83.06 33 GLY B C 1
ATOM 1182 O O . GLY B 1 33 ? -11.227 -2.305 -4.441 1 83.06 33 GLY B O 1
ATOM 1183 N N . ASN B 1 34 ? -13.281 -1.55 -4.543 1 86.12 34 ASN B N 1
ATOM 1184 C CA . ASN B 1 34 ? -13.086 -0.721 -5.727 1 86.12 34 ASN B CA 1
ATOM 1185 C C . ASN B 1 34 ? -12.492 -1.522 -6.883 1 86.12 34 ASN B C 1
ATOM 1187 O O . ASN B 1 34 ? -11.594 -1.041 -7.582 1 86.12 34 ASN B O 1
ATOM 1191 N N . GLY B 1 35 ? -12.859 -2.77 -6.922 1 91.38 35 GLY B N 1
ATOM 1192 C CA . GLY B 1 35 ? -12.391 -3.604 -8.016 1 91.38 35 GLY B CA 1
ATOM 1193 C C . GLY B 1 35 ? -11.023 -4.211 -7.762 1 91.38 35 GLY B C 1
ATOM 1194 O O . GLY B 1 35 ? -10.516 -4.984 -8.578 1 91.38 35 GLY B O 1
ATOM 1195 N N . ARG B 1 36 ? -10.469 -3.879 -6.652 1 92.62 36 ARG B N 1
ATOM 1196 C CA . ARG B 1 36 ? -9.141 -4.418 -6.348 1 92.62 36 ARG B CA 1
ATOM 1197 C C . ARG B 1 36 ? -9.234 -5.875 -5.914 1 92.62 36 ARG B C 1
ATOM 1199 O O . ARG B 1 36 ? -10.188 -6.273 -5.246 1 92.62 36 ARG B O 1
ATOM 1206 N N . ARG B 1 37 ? -8.234 -6.586 -6.355 1 96.31 37 ARG B N 1
ATOM 1207 C CA . ARG B 1 37 ? -8.047 -7.984 -5.988 1 96.31 37 ARG B CA 1
ATOM 1208 C C . ARG B 1 37 ? -6.738 -8.18 -5.23 1 96.31 37 ARG B C 1
ATOM 1210 O O . ARG B 1 37 ? -5.906 -7.273 -5.168 1 96.31 37 ARG B O 1
ATOM 1217 N N . LEU B 1 38 ? -6.586 -9.32 -4.617 1 96.62 38 LEU B N 1
ATOM 1218 C CA . LEU B 1 38 ? -5.402 -9.586 -3.809 1 96.62 38 LEU B CA 1
ATOM 1219 C C . LEU B 1 38 ? -4.129 -9.352 -4.613 1 96.62 38 LEU B C 1
ATOM 1221 O O . LEU B 1 38 ? -3.121 -8.891 -4.07 1 96.62 38 LEU B O 1
ATOM 1225 N N . ILE B 1 39 ? -4.23 -9.602 -5.898 1 98.12 39 ILE B N 1
ATOM 1226 C CA . ILE B 1 39 ? -3.035 -9.492 -6.727 1 98.12 39 ILE B CA 1
ATOM 1227 C C . ILE B 1 39 ? -2.637 -8.023 -6.863 1 98.12 39 ILE B C 1
ATOM 1229 O O . ILE B 1 39 ? -1.449 -7.703 -6.93 1 98.12 39 ILE B O 1
ATOM 1233 N N . HIS B 1 40 ? -3.609 -7.074 -6.867 1 97.31 40 HIS B N 1
ATOM 1234 C CA . HIS B 1 40 ? -3.287 -5.652 -6.859 1 97.31 40 HIS B CA 1
ATOM 1235 C C . HIS B 1 40 ? -2.535 -5.266 -5.594 1 97.31 40 HIS B C 1
ATOM 1237 O O . HIS B 1 40 ? -1.512 -4.578 -5.656 1 97.31 40 HIS B O 1
ATOM 1243 N N . ILE B 1 41 ? -3.035 -5.754 -4.465 1 95.62 41 ILE B N 1
ATOM 1244 C CA . ILE B 1 41 ? -2.443 -5.418 -3.176 1 95.62 41 ILE B CA 1
ATOM 1245 C C . ILE B 1 41 ? -1.027 -5.988 -3.094 1 95.62 41 ILE B C 1
ATOM 1247 O O . ILE B 1 41 ? -0.105 -5.309 -2.639 1 95.62 41 ILE B O 1
ATOM 1251 N N . ALA B 1 42 ? -0.838 -7.18 -3.523 1 97.94 42 ALA B N 1
ATOM 1252 C CA . ALA B 1 42 ? 0.482 -7.801 -3.523 1 97.94 42 ALA B CA 1
ATOM 1253 C C . ALA B 1 42 ? 1.473 -6.988 -4.352 1 97.94 42 ALA B C 1
ATOM 1255 O O . ALA B 1 42 ? 2.633 -6.828 -3.961 1 97.94 42 ALA B O 1
ATOM 1256 N N . ALA B 1 43 ? 1.017 -6.438 -5.496 1 98 43 ALA B N 1
ATOM 1257 C CA . ALA B 1 43 ? 1.866 -5.621 -6.355 1 98 43 ALA B CA 1
ATOM 1258 C C . ALA B 1 43 ? 2.207 -4.293 -5.688 1 98 43 ALA B C 1
ATOM 1260 O O . ALA B 1 43 ? 3.355 -3.842 -5.738 1 98 43 ALA B O 1
ATOM 1261 N N . ASP B 1 44 ? 1.208 -3.693 -5.027 1 96.12 44 ASP B N 1
ATOM 1262 C CA . ASP B 1 44 ? 1.409 -2.434 -4.32 1 96.12 44 ASP B CA 1
ATOM 1263 C C . ASP B 1 44 ? 2.527 -2.555 -3.287 1 96.12 44 ASP B C 1
ATOM 1265 O O . ASP B 1 44 ? 3.316 -1.626 -3.105 1 96.12 44 ASP B O 1
ATOM 1269 N N . TYR B 1 45 ? 2.555 -3.736 -2.635 1 96.19 45 TYR B N 1
ATOM 1270 C CA . TYR B 1 45 ? 3.42 -3.873 -1.469 1 96.19 45 TYR B CA 1
ATOM 1271 C C . TYR B 1 45 ? 4.691 -4.637 -1.821 1 96.19 45 TYR B C 1
ATOM 1273 O O . TYR B 1 45 ? 5.484 -4.977 -0.938 1 96.19 45 TYR B O 1
ATOM 1281 N N . GLY B 1 46 ? 4.809 -4.992 -3.105 1 96.5 46 GLY B N 1
ATOM 1282 C CA . GLY B 1 46 ? 6.07 -5.539 -3.58 1 96.5 46 GLY B CA 1
ATOM 1283 C C . GLY B 1 46 ? 6.246 -7.008 -3.248 1 96.5 46 GLY B C 1
ATOM 1284 O O . GLY B 1 46 ? 7.371 -7.473 -3.041 1 96.5 46 GLY B O 1
ATOM 1285 N N . GLN B 1 47 ? 5.219 -7.719 -3.145 1 97.62 47 GLN B N 1
ATOM 1286 C CA . GLN B 1 47 ? 5.27 -9.117 -2.725 1 97.62 47 GLN B CA 1
ATOM 1287 C C . GLN B 1 47 ? 5.273 -10.047 -3.93 1 97.62 47 GLN B C 1
ATOM 1289 O O . GLN B 1 47 ? 4.258 -10.68 -4.23 1 97.62 47 GLN B O 1
ATOM 1294 N N . SER B 1 48 ? 6.426 -10.203 -4.566 1 98.56 48 SER B N 1
ATOM 1295 C CA . SER B 1 48 ? 6.562 -10.938 -5.82 1 98.56 48 SER B CA 1
ATOM 1296 C C . SER B 1 48 ? 6.234 -12.414 -5.633 1 98.56 48 SER B C 1
ATOM 1298 O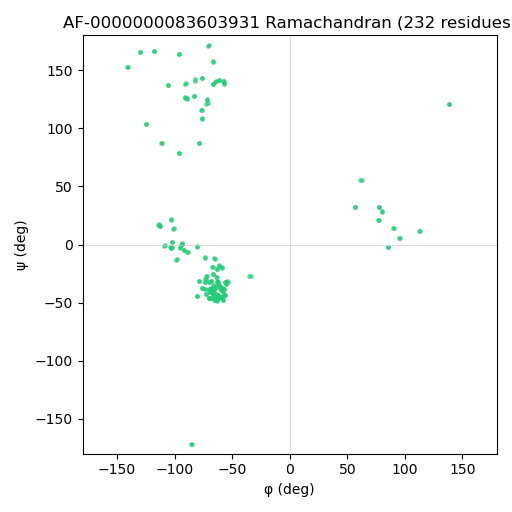 O . SER B 1 48 ? 5.609 -13.031 -6.496 1 98.56 48 SER B O 1
ATOM 1300 N N . GLU B 1 49 ? 6.613 -13 -4.457 1 98.62 49 GLU B N 1
ATOM 1301 C CA . GLU B 1 49 ? 6.309 -14.398 -4.203 1 98.62 49 GLU B CA 1
ATOM 1302 C C . GLU B 1 49 ? 4.805 -14.625 -4.062 1 98.62 49 GLU B C 1
ATOM 1304 O O . GLU B 1 49 ? 4.266 -15.609 -4.57 1 98.62 49 GLU B O 1
ATOM 1309 N N . ILE B 1 50 ? 4.156 -13.727 -3.445 1 98.38 50 ILE B N 1
ATOM 1310 C CA . ILE B 1 50 ? 2.717 -13.828 -3.248 1 98.38 50 ILE B CA 1
ATOM 1311 C C . ILE B 1 50 ? 1.998 -13.648 -4.582 1 98.38 50 ILE B C 1
ATOM 1313 O O . ILE B 1 50 ? 1.012 -14.336 -4.863 1 98.38 50 ILE B O 1
ATOM 1317 N N . ILE B 1 51 ? 2.484 -12.742 -5.422 1 98.69 51 ILE B N 1
ATOM 1318 C CA . ILE B 1 51 ? 1.928 -12.578 -6.758 1 98.69 51 ILE B CA 1
ATOM 1319 C C . ILE B 1 51 ? 1.978 -13.906 -7.512 1 98.69 51 ILE B C 1
ATOM 1321 O O . ILE B 1 51 ? 0.985 -14.32 -8.109 1 98.69 51 ILE B O 1
ATOM 1325 N N . GLU B 1 52 ? 3.084 -14.586 -7.402 1 98.56 52 GLU B N 1
ATOM 1326 C CA . GLU B 1 52 ? 3.23 -15.852 -8.102 1 98.56 52 GLU B CA 1
ATOM 1327 C C . GLU B 1 52 ? 2.264 -16.906 -7.559 1 98.56 52 GLU B C 1
ATOM 1329 O O . GLU B 1 52 ? 1.648 -17.641 -8.32 1 98.56 52 GLU B O 1
ATOM 1334 N N . ILE B 1 53 ? 2.098 -16.984 -6.27 1 97.62 53 ILE B N 1
ATOM 1335 C CA . ILE B 1 53 ? 1.155 -17.906 -5.637 1 97.62 53 ILE B CA 1
ATOM 1336 C C . ILE B 1 53 ? -0.257 -17.625 -6.148 1 97.62 53 ILE B C 1
ATOM 1338 O O . ILE B 1 53 ? -0.991 -18.562 -6.496 1 97.62 53 ILE B O 1
ATOM 1342 N N . LEU B 1 54 ? -0.625 -16.406 -6.203 1 98.06 54 LEU B N 1
ATOM 1343 C CA . LEU B 1 54 ? -1.96 -16.016 -6.641 1 98.06 54 LEU B CA 1
ATOM 1344 C C . LEU B 1 54 ? -2.195 -16.422 -8.094 1 98.06 54 LEU B C 1
ATOM 1346 O O . LEU B 1 54 ? -3.254 -16.938 -8.43 1 98.06 54 LEU B O 1
ATOM 1350 N N . ILE B 1 55 ? -1.249 -16.172 -8.977 1 98.19 55 ILE B N 1
ATOM 1351 C CA . ILE B 1 55 ? -1.371 -16.484 -10.398 1 98.19 55 ILE B CA 1
ATOM 1352 C C . ILE B 1 55 ? -1.538 -18 -10.57 1 98.19 55 ILE B C 1
ATOM 1354 O O . ILE B 1 55 ? -2.408 -18.453 -11.32 1 98.19 55 ILE B O 1
ATOM 1358 N N . LYS B 1 56 ? -0.717 -18.734 -9.852 1 96.75 56 LYS B N 1
ATOM 1359 C CA . LYS B 1 56 ? -0.79 -20.188 -9.938 1 96.75 56 LYS B CA 1
ATOM 1360 C C . LYS B 1 56 ? -2.139 -20.703 -9.445 1 96.75 56 LYS B C 1
ATOM 1362 O O . LYS B 1 56 ? -2.592 -21.766 -9.859 1 96.75 56 LYS B O 1
ATOM 1367 N N . LYS B 1 57 ? -2.814 -19.938 -8.68 1 96.38 57 LYS B N 1
ATOM 1368 C CA . LYS B 1 57 ? -4.125 -20.328 -8.156 1 96.38 57 LYS B CA 1
ATOM 1369 C C . LYS B 1 57 ? -5.246 -19.781 -9.031 1 96.38 57 LYS B C 1
ATOM 1371 O O . LYS B 1 57 ? -6.426 -19.969 -8.734 1 96.38 57 LYS B O 1
ATOM 1376 N N . GLY B 1 58 ? -4.867 -19.047 -10.016 1 97.25 58 GLY B N 1
ATOM 1377 C CA . GLY B 1 58 ? -5.871 -18.656 -11 1 97.25 58 GLY B CA 1
ATOM 1378 C C . GLY B 1 58 ? -6.168 -17.172 -10.992 1 97.25 58 GLY B C 1
ATOM 1379 O O . GLY B 1 58 ? -7.145 -16.719 -11.602 1 97.25 58 GLY B O 1
ATOM 1380 N N . ALA B 1 59 ? -5.387 -16.391 -10.328 1 98.06 59 ALA B N 1
ATOM 1381 C CA . ALA B 1 59 ? -5.602 -14.945 -10.336 1 98.06 59 ALA B CA 1
ATOM 1382 C C . ALA B 1 59 ?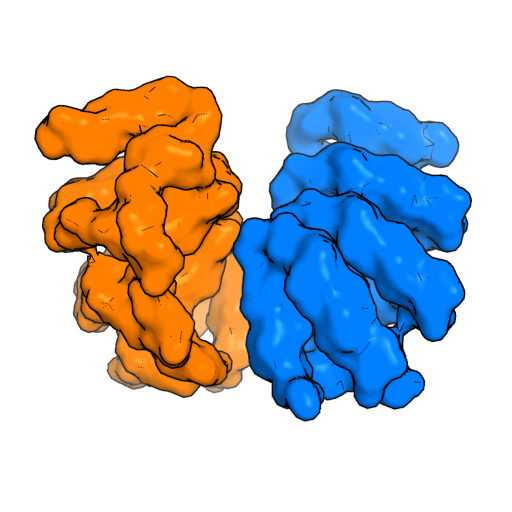 -5.477 -14.375 -11.75 1 98.06 59 ALA B C 1
ATOM 1384 O O . ALA B 1 59 ? -4.598 -14.789 -12.516 1 98.06 59 ALA B O 1
ATOM 1385 N N . ASP B 1 60 ? -6.344 -13.398 -12.07 1 98.44 60 ASP B N 1
ATOM 1386 C CA . ASP B 1 60 ? -6.254 -12.688 -13.344 1 98.44 60 ASP B CA 1
ATOM 1387 C C . ASP B 1 60 ? -5.109 -11.672 -13.32 1 98.44 60 ASP B C 1
ATOM 1389 O O . ASP B 1 60 ? -5.227 -10.609 -12.719 1 98.44 60 ASP B O 1
ATOM 1393 N N . VAL B 1 61 ? -4.078 -11.961 -14.031 1 98.5 61 VAL B N 1
ATOM 1394 C CA . VAL B 1 61 ? -2.84 -11.188 -14.016 1 98.5 61 VAL B CA 1
ATOM 1395 C C . VAL B 1 61 ? -3.086 -9.812 -14.625 1 98.5 61 VAL B C 1
ATOM 1397 O O . VAL B 1 61 ? -2.352 -8.859 -14.336 1 98.5 61 VAL B O 1
ATOM 1400 N N . ASN B 1 62 ? -4.148 -9.609 -15.398 1 98.5 62 ASN B N 1
ATOM 1401 C CA . ASN B 1 62 ? -4.434 -8.352 -16.078 1 98.5 62 ASN B CA 1
ATOM 1402 C C . ASN B 1 62 ? -5.695 -7.691 -15.531 1 98.5 62 ASN B C 1
ATOM 1404 O O . ASN B 1 62 ? -6.285 -6.832 -16.188 1 98.5 62 ASN B O 1
ATOM 1408 N N . ALA B 1 63 ? -6.102 -8.141 -14.336 1 97.94 63 ALA B N 1
ATOM 1409 C CA . ALA B 1 63 ? -7.301 -7.562 -13.734 1 97.94 63 ALA B CA 1
ATOM 1410 C C . ALA B 1 63 ? -7.164 -6.051 -13.586 1 97.94 63 ALA B C 1
ATOM 1412 O O . ALA B 1 63 ? -6.105 -5.551 -13.203 1 97.94 63 ALA B O 1
ATOM 1413 N N . LYS B 1 64 ? -8.234 -5.285 -13.875 1 97.06 64 LYS B N 1
ATOM 1414 C CA . LYS B 1 64 ? -8.273 -3.84 -13.68 1 97.06 64 LYS B CA 1
ATOM 1415 C C . LYS B 1 64 ? -9.133 -3.473 -12.469 1 97.06 64 LYS B C 1
ATOM 1417 O O . LYS B 1 64 ? -10.188 -4.07 -12.25 1 97.06 64 LYS B O 1
ATOM 1422 N N . ASP B 1 65 ? -8.633 -2.535 -11.688 1 94 65 ASP B N 1
ATOM 1423 C CA . ASP B 1 65 ? -9.469 -2.039 -10.594 1 94 65 ASP B CA 1
ATOM 1424 C C . ASP B 1 65 ? -10.398 -0.926 -11.078 1 94 65 ASP B C 1
ATOM 1426 O O . ASP B 1 65 ? -10.562 -0.73 -12.281 1 94 65 ASP B O 1
ATOM 1430 N N . GLY B 1 66 ? -11.078 -0.286 -10.141 1 91.25 66 GLY B N 1
ATOM 1431 C CA . GLY B 1 66 ? -12.078 0.717 -10.484 1 91.25 66 GLY B CA 1
ATOM 1432 C C . GLY B 1 66 ? -11.484 1.94 -11.156 1 91.25 66 GLY B C 1
ATOM 1433 O O . GLY B 1 66 ? -12.211 2.73 -11.766 1 91.25 66 GLY B O 1
ATOM 1434 N N . PHE B 1 67 ? -10.148 2.115 -11.156 1 89.81 67 PHE B N 1
ATOM 1435 C CA . PHE B 1 67 ? -9.477 3.264 -11.75 1 89.81 67 PHE B CA 1
ATOM 1436 C C . PHE B 1 67 ? -8.727 2.857 -13.016 1 89.81 67 PHE B C 1
ATOM 1438 O O . PHE B 1 67 ? -8.055 3.682 -13.641 1 89.81 67 PHE B O 1
ATOM 1445 N N . GLY B 1 68 ? -8.805 1.607 -13.297 1 94.38 68 GLY B N 1
ATOM 1446 C CA . GLY B 1 68 ? -8.125 1.116 -14.484 1 94.38 68 GLY B CA 1
ATOM 1447 C C . GLY B 1 68 ? -6.699 0.664 -14.211 1 94.38 68 GLY B C 1
ATOM 1448 O O . GLY B 1 68 ? -5.938 0.394 -15.141 1 94.38 68 GLY B O 1
ATOM 1449 N N . MET B 1 69 ? -6.34 0.488 -12.977 1 94.62 69 MET B N 1
ATOM 1450 C CA . MET B 1 69 ? -4.996 0.067 -12.586 1 94.62 69 MET B CA 1
ATOM 1451 C C . MET B 1 69 ? -4.852 -1.449 -12.68 1 94.62 69 MET B C 1
ATOM 1453 O O . MET B 1 69 ? -5.672 -2.188 -12.125 1 94.62 69 MET B O 1
ATOM 1457 N N . THR B 1 70 ? -3.838 -1.866 -13.367 1 97.94 70 THR B N 1
ATOM 1458 C CA . THR B 1 70 ? -3.488 -3.283 -13.359 1 97.94 70 THR B CA 1
ATOM 1459 C C . THR B 1 70 ? -2.396 -3.566 -12.336 1 97.94 70 THR B C 1
ATOM 1461 O O . THR B 1 70 ? -1.73 -2.646 -11.859 1 97.94 70 THR B O 1
ATOM 1464 N N . PRO B 1 71 ? -2.197 -4.887 -11.961 1 98.44 71 PRO B N 1
ATOM 1465 C CA . PRO B 1 71 ? -1.095 -5.199 -11.047 1 98.44 71 PRO B CA 1
ATOM 1466 C C . PRO B 1 71 ? 0.257 -4.719 -11.57 1 98.44 71 PRO B C 1
ATOM 1468 O O . PRO B 1 71 ? 1.091 -4.246 -10.789 1 98.44 71 PRO B O 1
ATOM 1471 N N . LEU B 1 72 ? 0.407 -4.723 -12.898 1 98.56 72 LEU B N 1
ATOM 1472 C CA . LEU B 1 72 ? 1.662 -4.27 -13.484 1 98.56 72 LEU B CA 1
ATOM 1473 C C . LEU B 1 72 ? 1.851 -2.77 -13.273 1 98.56 72 LEU B C 1
ATOM 1475 O O . LEU B 1 72 ? 2.936 -2.324 -12.891 1 98.56 72 LEU B O 1
ATOM 1479 N N . ILE B 1 73 ? 0.807 -2.014 -13.531 1 97.06 73 ILE B N 1
ATOM 1480 C CA . ILE B 1 73 ? 0.889 -0.571 -13.328 1 97.06 73 ILE B CA 1
ATOM 1481 C C . ILE B 1 73 ? 1.225 -0.273 -11.867 1 97.06 73 ILE B C 1
ATOM 1483 O O . ILE B 1 73 ? 2.105 0.541 -11.578 1 97.06 73 ILE B O 1
ATOM 1487 N N . ALA B 1 74 ? 0.567 -0.942 -10.945 1 96.25 74 ALA B N 1
ATOM 1488 C CA . ALA B 1 74 ? 0.825 -0.756 -9.516 1 96.25 74 ALA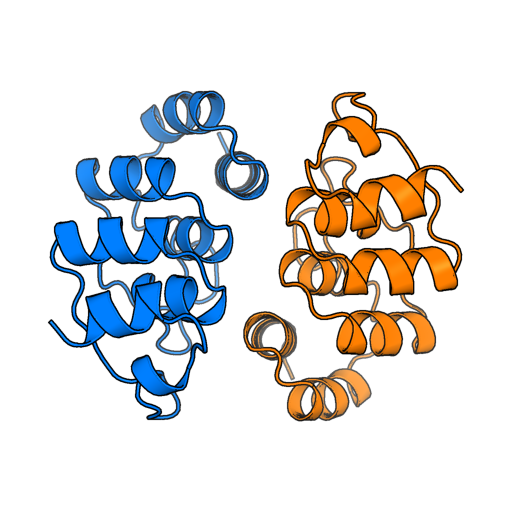 B CA 1
ATOM 1489 C C . ALA B 1 74 ? 2.283 -1.052 -9.18 1 96.25 74 ALA B C 1
ATOM 1491 O O . ALA B 1 74 ? 2.932 -0.281 -8.469 1 96.25 74 ALA B O 1
ATOM 1492 N N . ALA B 1 75 ? 2.811 -2.123 -9.633 1 97.38 75 ALA B N 1
ATOM 1493 C CA . ALA B 1 75 ? 4.188 -2.527 -9.375 1 97.38 75 ALA B CA 1
ATOM 1494 C C . ALA B 1 75 ? 5.176 -1.483 -9.891 1 97.38 75 ALA B C 1
ATOM 1496 O O . ALA B 1 75 ? 6.188 -1.205 -9.25 1 97.38 75 ALA B O 1
ATOM 1497 N N . VAL B 1 76 ? 4.871 -0.906 -11.047 1 96.38 76 VAL B N 1
ATOM 1498 C CA . VAL B 1 76 ? 5.734 0.104 -11.656 1 96.38 76 VAL B CA 1
ATOM 1499 C C . VAL B 1 76 ? 5.684 1.389 -10.828 1 96.38 76 VAL B C 1
ATOM 1501 O O . VAL B 1 76 ? 6.723 1.955 -10.484 1 96.38 76 VAL B O 1
ATOM 1504 N N . TYR B 1 77 ? 4.488 1.811 -10.461 1 92.12 77 TYR B N 1
ATOM 1505 C CA . TYR B 1 77 ? 4.309 3.033 -9.688 1 92.12 77 TYR B CA 1
ATOM 1506 C C . TYR B 1 77 ? 5.074 2.965 -8.375 1 92.12 77 TYR B C 1
ATOM 1508 O O . TYR B 1 77 ? 5.684 3.951 -7.953 1 92.12 77 TYR B O 1
ATOM 1516 N N . GLU B 1 78 ? 5.062 1.759 -7.762 1 91.38 78 GLU B N 1
ATOM 1517 C CA . GLU B 1 78 ? 5.66 1.615 -6.438 1 91.38 78 GLU B CA 1
ATOM 1518 C C . GLU B 1 78 ? 7.117 1.164 -6.535 1 91.38 78 GLU B C 1
ATOM 1520 O O . GLU B 1 78 ? 7.758 0.896 -5.516 1 91.38 78 GLU B O 1
ATOM 1525 N N . ASP B 1 79 ? 7.602 1.009 -7.742 1 92.56 79 ASP B N 1
ATOM 1526 C CA . ASP B 1 79 ? 9 0.708 -8.023 1 92.56 79 ASP B CA 1
ATOM 1527 C C . ASP B 1 79 ? 9.414 -0.627 -7.406 1 92.56 79 ASP B C 1
ATOM 1529 O O . ASP B 1 79 ? 10.391 -0.698 -6.66 1 92.56 79 ASP B O 1
ATOM 1533 N N . HIS B 1 80 ? 8.688 -1.656 -7.742 1 95.62 80 HIS B N 1
ATOM 1534 C CA . HIS B 1 80 ? 8.977 -3.021 -7.316 1 95.62 80 HIS B CA 1
ATOM 1535 C C . HIS B 1 80 ? 9.422 -3.881 -8.5 1 95.62 80 HIS B C 1
ATOM 1537 O O . HIS B 1 80 ? 8.609 -4.586 -9.094 1 95.62 80 HIS B O 1
ATOM 1543 N N . PRO B 1 81 ? 10.727 -3.893 -8.82 1 97.5 81 PRO B N 1
ATOM 1544 C CA . PRO B 1 81 ? 11.211 -4.559 -10.031 1 97.5 81 PRO B CA 1
ATOM 1545 C C . PRO B 1 81 ? 10.945 -6.062 -10.023 1 97.5 81 PRO B C 1
ATOM 1547 O O . PRO B 1 81 ? 10.664 -6.648 -11.07 1 97.5 81 PRO B O 1
ATOM 1550 N N . LYS B 1 82 ? 10.977 -6.66 -8.844 1 98.31 82 LYS B N 1
ATOM 1551 C CA . LYS B 1 82 ? 10.734 -8.102 -8.773 1 98.31 82 LYS B CA 1
ATOM 1552 C C . LYS B 1 82 ? 9.289 -8.438 -9.125 1 98.31 82 LYS B C 1
ATOM 1554 O O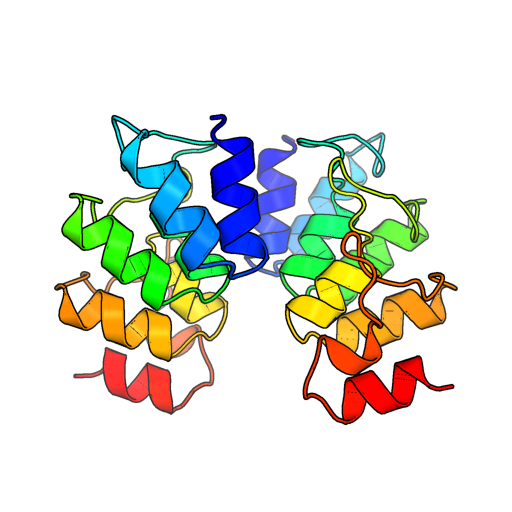 . LYS B 1 82 ? 9.016 -9.453 -9.758 1 98.31 82 LYS B O 1
ATOM 1559 N N . CYS B 1 83 ? 8.422 -7.578 -8.688 1 98.69 83 CYS B N 1
ATOM 1560 C CA . CYS B 1 83 ? 7.02 -7.773 -9.039 1 98.69 83 CYS B CA 1
ATOM 1561 C C . CYS B 1 83 ? 6.801 -7.594 -10.531 1 98.69 83 CYS B C 1
ATOM 1563 O O . CYS B 1 83 ? 6.07 -8.367 -11.156 1 98.69 83 CYS B O 1
ATOM 1565 N N . VAL B 1 84 ? 7.418 -6.586 -11.117 1 98.62 84 VAL B N 1
ATOM 1566 C CA . VAL B 1 84 ? 7.324 -6.34 -12.555 1 98.62 84 VAL B CA 1
ATOM 1567 C C . VAL B 1 84 ? 7.809 -7.566 -13.328 1 98.62 84 VAL B C 1
ATOM 1569 O O . VAL B 1 84 ? 7.133 -8.039 -14.242 1 98.62 84 VAL B O 1
ATOM 1572 N N . ALA B 1 85 ? 8.883 -8.125 -12.906 1 98.75 85 ALA B N 1
ATOM 1573 C CA . ALA B 1 85 ? 9.477 -9.289 -13.562 1 98.75 85 ALA B CA 1
ATOM 1574 C C . ALA B 1 85 ? 8.523 -10.484 -13.523 1 98.75 85 ALA B C 1
ATOM 1576 O O . ALA B 1 85 ? 8.305 -11.141 -14.547 1 98.75 85 ALA B O 1
ATOM 1577 N N . VAL B 1 86 ? 7.941 -10.75 -12.367 1 98.81 86 VAL B N 1
ATOM 1578 C CA . VAL B 1 86 ? 7.051 -11.898 -12.211 1 98.81 86 VAL B CA 1
ATOM 1579 C C . VAL B 1 86 ? 5.797 -11.703 -13.062 1 98.81 86 VAL B C 1
ATOM 1581 O O . VAL B 1 86 ? 5.348 -12.625 -13.734 1 98.81 86 VAL B O 1
ATOM 1584 N N . LEU B 1 87 ? 5.23 -10.555 -13.055 1 98.81 87 LEU B N 1
ATOM 1585 C CA . LEU B 1 87 ? 4.02 -10.281 -13.82 1 98.81 87 LEU B CA 1
ATOM 1586 C C . LEU B 1 87 ? 4.27 -10.438 -15.312 1 98.81 87 LEU B C 1
ATOM 1588 O O . LEU B 1 87 ? 3.465 -11.047 -16.016 1 98.81 87 LEU B O 1
ATOM 1592 N N . LEU B 1 88 ? 5.367 -9.93 -15.797 1 98.5 88 LEU B N 1
ATOM 1593 C CA . LEU B 1 88 ? 5.715 -10.055 -17.203 1 98.5 88 LEU B CA 1
ATOM 1594 C C . LEU B 1 88 ? 5.984 -11.516 -17.578 1 98.5 88 LEU B C 1
ATOM 1596 O O . LEU B 1 88 ? 5.645 -11.953 -18.672 1 98.5 88 LEU B O 1
ATOM 1600 N N . LYS B 1 89 ? 6.629 -12.203 -16.641 1 98.31 89 LYS B N 1
ATOM 1601 C CA . LYS B 1 89 ? 6.863 -13.625 -16.844 1 98.31 89 LYS B CA 1
ATOM 1602 C C . LYS B 1 89 ? 5.551 -14.367 -17.109 1 98.31 89 LYS B C 1
ATOM 1604 O O . LYS B 1 89 ? 5.516 -15.305 -17.891 1 98.31 89 LYS B O 1
ATOM 1609 N N . TYR B 1 90 ? 4.48 -13.938 -16.5 1 98.25 90 TYR B N 1
ATOM 1610 C CA . TYR B 1 90 ? 3.191 -14.602 -16.641 1 98.25 90 TYR B CA 1
ATOM 1611 C C . TYR B 1 90 ? 2.279 -13.828 -17.578 1 98.25 90 TYR B C 1
ATOM 1613 O O . TYR B 1 90 ? 1.055 -13.859 -17.438 1 98.25 90 TYR B O 1
ATOM 1621 N N . LYS B 1 91 ? 2.855 -13.031 -18.391 1 97.5 91 LYS B N 1
ATOM 1622 C CA . LYS B 1 91 ? 2.254 -12.469 -19.594 1 97.5 91 LYS B CA 1
ATOM 1623 C C . LYS B 1 91 ? 1.312 -11.32 -19.25 1 97.5 91 LYS B C 1
ATOM 1625 O O . LYS B 1 91 ? 0.262 -11.164 -19.875 1 97.5 91 LYS B O 1
ATOM 1630 N N . ALA B 1 92 ? 1.656 -10.641 -18.219 1 98.5 92 ALA B N 1
ATOM 1631 C CA . ALA B 1 92 ? 0.95 -9.383 -18.031 1 98.5 92 ALA B CA 1
ATOM 1632 C C . ALA B 1 92 ? 1.106 -8.461 -19.234 1 98.5 92 ALA B C 1
ATOM 1634 O O . ALA B 1 92 ? 2.191 -8.375 -19.812 1 98.5 92 ALA B O 1
ATOM 1635 N N . VAL B 1 93 ? 0.058 -7.773 -19.609 1 98.12 93 VAL B N 1
ATOM 1636 C CA . VAL B 1 93 ? 0.058 -6.926 -20.797 1 98.12 93 VAL B CA 1
ATOM 1637 C C . VAL B 1 93 ? 0.518 -5.516 -20.422 1 98.12 93 VAL B C 1
ATOM 1639 O O . VAL B 1 93 ? 0.008 -4.922 -19.469 1 98.12 93 VAL B O 1
ATOM 1642 N N . ILE B 1 94 ? 1.533 -5.031 -21.109 1 97.62 94 ILE B N 1
ATOM 1643 C CA . ILE B 1 94 ? 2.033 -3.678 -20.891 1 97.62 94 ILE B CA 1
ATOM 1644 C C . ILE B 1 94 ? 1.091 -2.666 -21.547 1 97.62 94 ILE B C 1
ATOM 1646 O O . ILE B 1 94 ? 0.881 -2.693 -22.75 1 97.62 94 ILE B O 1
ATOM 1650 N N . THR B 1 95 ? 0.48 -1.861 -20.781 1 95 95 THR B N 1
ATOM 1651 C CA . THR B 1 95 ? -0.407 -0.801 -21.25 1 95 95 THR B CA 1
ATOM 1652 C C . THR B 1 95 ? -0.043 0.532 -20.594 1 95 95 THR B C 1
ATOM 1654 O O . THR B 1 95 ? 0.782 0.58 -19.688 1 95 95 THR B O 1
ATOM 1657 N N . SER B 1 96 ? -0.59 1.636 -21.172 1 94.88 96 SER B N 1
ATOM 1658 C CA . SER B 1 96 ? -0.468 2.926 -20.5 1 94.88 96 SER B CA 1
ATOM 1659 C C . SER B 1 96 ? -1.248 2.943 -19.188 1 94.88 96 SER B C 1
ATOM 1661 O O . SER B 1 96 ? -2.141 2.119 -18.984 1 94.88 96 SER B O 1
ATOM 1663 N N . ASP B 1 97 ? -0.855 3.812 -18.344 1 93.81 97 ASP B N 1
ATOM 1664 C CA . ASP B 1 97 ? -1.629 3.959 -17.109 1 93.81 97 ASP B CA 1
ATOM 1665 C C . ASP B 1 97 ? -2.984 4.605 -17.391 1 93.81 97 ASP B C 1
ATOM 1667 O O . ASP B 1 97 ? -3.256 5.027 -18.516 1 93.81 97 ASP B O 1
ATOM 1671 N N . PRO B 1 98 ? -3.924 4.676 -16.438 1 90.56 98 PRO B N 1
ATOM 1672 C CA . PRO B 1 98 ? -5.277 5.188 -16.672 1 90.56 98 PRO B CA 1
ATOM 1673 C C . PRO B 1 98 ? -5.289 6.645 -17.125 1 90.56 98 PRO B C 1
ATOM 1675 O O . PRO B 1 98 ? -6.293 7.117 -17.672 1 90.56 98 PRO B O 1
ATOM 1678 N N . LYS B 1 99 ? -4.223 7.328 -16.906 1 88.5 99 LYS B N 1
ATOM 1679 C CA . LYS B 1 99 ? -4.141 8.719 -17.344 1 88.5 99 LYS B CA 1
ATOM 1680 C C . LYS B 1 99 ? -3.535 8.828 -18.734 1 88.5 99 LYS B C 1
ATOM 1682 O O . LYS B 1 99 ? -3.348 9.93 -19.25 1 88.5 99 LYS B O 1
ATOM 1687 N N . GLY B 1 100 ? -3.117 7.703 -19.25 1 93.5 100 GLY B N 1
ATOM 1688 C CA . GLY B 1 100 ? -2.596 7.672 -20.609 1 93.5 100 GLY B CA 1
ATOM 1689 C C . GLY B 1 100 ? -1.084 7.781 -20.672 1 93.5 100 GLY B C 1
ATOM 1690 O O . GLY B 1 100 ? -0.505 7.863 -21.766 1 93.5 100 GLY B O 1
ATOM 1691 N N . LYS B 1 101 ? -0.46 7.781 -19.594 1 93.06 101 LYS B N 1
ATOM 1692 C CA . LYS B 1 101 ? 0.995 7.902 -19.562 1 93.06 101 LYS B CA 1
ATOM 1693 C C . LYS B 1 101 ? 1.667 6.555 -19.812 1 93.06 101 LYS B C 1
A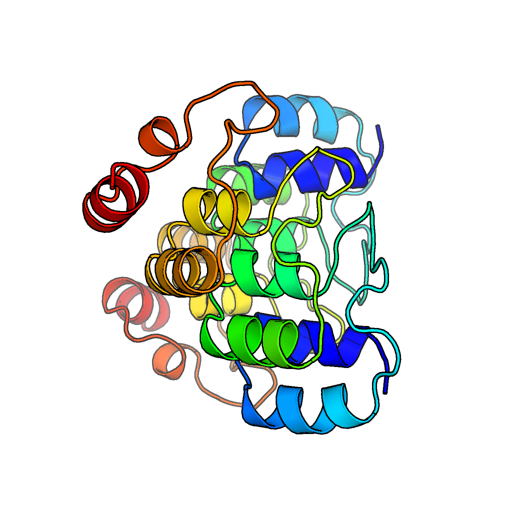TOM 1695 O O . LYS B 1 101 ? 1.23 5.531 -19.266 1 93.06 101 LYS B O 1
ATOM 1700 N N . ASN B 1 102 ? 2.766 6.613 -20.547 1 94.94 102 ASN B N 1
ATOM 1701 C CA . ASN B 1 102 ? 3.545 5.402 -20.781 1 94.94 102 ASN B CA 1
ATOM 1702 C C . ASN B 1 102 ? 4.188 4.891 -19.5 1 94.94 102 ASN B C 1
ATOM 1704 O O . ASN B 1 102 ? 4.699 5.68 -18.703 1 94.94 102 ASN B O 1
ATOM 1708 N N . LEU B 1 103 ? 4.133 3.594 -19.344 1 95 103 LEU B N 1
ATOM 1709 C CA . LEU B 1 103 ? 4.629 3.008 -18.094 1 95 103 LEU B CA 1
ATOM 1710 C C . LEU B 1 103 ? 6.121 3.262 -17.938 1 95 103 LEU B C 1
ATOM 1712 O O . LEU B 1 103 ? 6.613 3.41 -16.812 1 95 103 LEU B O 1
ATOM 1716 N N . CYS B 1 104 ? 6.812 3.398 -19.016 1 94.69 104 CYS B N 1
ATOM 1717 C CA . CYS B 1 104 ? 8.242 3.674 -18.969 1 94.69 104 CYS B CA 1
ATOM 1718 C C . CYS B 1 104 ? 8.508 5.059 -18.391 1 94.69 104 CYS B C 1
ATOM 1720 O O . CYS B 1 104 ? 9.547 5.289 -17.766 1 94.69 104 CYS B O 1
ATOM 1722 N N . ASP B 1 105 ? 7.496 5.93 -18.547 1 93.75 105 ASP B N 1
ATOM 1723 C CA . ASP B 1 105 ? 7.645 7.297 -18.047 1 93.75 105 ASP B CA 1
ATOM 1724 C C . ASP B 1 105 ? 7.199 7.41 -16.594 1 93.75 105 ASP B C 1
ATOM 1726 O O . ASP B 1 105 ? 7.383 8.453 -15.961 1 93.75 105 ASP B O 1
ATOM 1730 N N . CYS B 1 106 ? 6.648 6.344 -16.062 1 91.56 106 CYS B N 1
ATOM 1731 C CA . CYS B 1 106 ? 6.086 6.387 -14.711 1 91.56 106 CYS B CA 1
ATOM 1732 C C . CYS B 1 106 ? 7.109 5.922 -13.68 1 91.56 106 CYS B C 1
ATOM 1734 O O . CYS B 1 106 ? 6.805 5.848 -12.484 1 91.56 106 CYS B O 1
ATOM 1736 N N . THR B 1 107 ? 8.242 5.566 -14.023 1 93.06 107 THR B N 1
ATOM 1737 C CA . THR B 1 107 ? 9.281 5.113 -13.109 1 93.06 107 THR B CA 1
ATOM 1738 C C . THR B 1 107 ? 10.648 5.656 -13.523 1 93.06 107 THR B C 1
ATOM 1740 O O . THR B 1 107 ? 10.867 5.965 -14.695 1 93.06 107 THR B O 1
ATOM 1743 N N . ASP B 1 108 ? 11.555 5.824 -12.555 1 91.94 108 ASP B N 1
ATOM 1744 C CA . ASP B 1 108 ? 12.922 6.238 -12.852 1 91.94 108 ASP B CA 1
ATOM 1745 C C . ASP B 1 108 ? 13.883 5.047 -12.781 1 91.94 108 ASP B C 1
ATOM 1747 O O . ASP B 1 108 ? 15.078 5.191 -13.055 1 91.94 108 ASP B O 1
ATOM 1751 N N . SER B 1 109 ? 13.32 3.943 -12.438 1 94.94 109 SER B N 1
ATOM 1752 C CA . SER B 1 109 ? 14.148 2.748 -12.312 1 94.94 109 SER B CA 1
ATOM 1753 C C . SER B 1 109 ? 14.586 2.23 -13.68 1 94.94 109 SER B C 1
ATOM 1755 O O . SER B 1 109 ? 13.75 1.86 -14.508 1 94.94 109 SER B O 1
ATOM 1757 N N . GLN B 1 110 ? 15.844 2.162 -13.867 1 96.44 110 GLN B N 1
ATOM 1758 C CA . GLN B 1 110 ? 16.375 1.662 -15.125 1 96.44 110 GLN B CA 1
ATOM 1759 C C . GLN B 1 110 ? 16.094 0.172 -15.297 1 96.44 110 GLN B C 1
ATOM 1761 O O . GLN B 1 110 ? 15.867 -0.302 -16.406 1 96.44 110 GLN B O 1
ATOM 1766 N N . GLU B 1 111 ? 16.062 -0.467 -14.203 1 97.56 111 GLU B N 1
ATOM 1767 C CA . GLU B 1 111 ? 15.766 -1.898 -14.219 1 97.56 111 GLU B CA 1
ATOM 1768 C C . GLU B 1 111 ? 14.359 -2.174 -14.742 1 97.56 111 GLU B C 1
ATOM 1770 O O . GLU B 1 111 ? 14.18 -3.016 -15.625 1 97.56 111 GLU B O 1
ATOM 1775 N N . ILE B 1 112 ? 13.477 -1.416 -14.312 1 98 112 ILE B N 1
ATOM 1776 C CA . ILE B 1 112 ? 12.094 -1.593 -14.727 1 98 112 ILE B CA 1
ATOM 1777 C C . ILE B 1 112 ? 11.922 -1.147 -16.172 1 98 112 ILE B C 1
ATOM 1779 O O . ILE B 1 112 ? 11.281 -1.834 -16.969 1 98 112 ILE B O 1
ATOM 1783 N N . LYS B 1 113 ? 12.508 -0.053 -16.547 1 97.62 113 LYS B N 1
ATOM 1784 C CA . LYS B 1 113 ? 12.414 0.444 -17.922 1 97.62 113 LYS B CA 1
ATOM 1785 C C . LYS B 1 113 ? 12.953 -0.583 -18.922 1 97.62 113 LYS B C 1
ATOM 1787 O O . LYS B 1 113 ? 12.375 -0.771 -19.984 1 97.62 113 LYS B O 1
ATOM 1792 N N . SER B 1 114 ? 13.953 -1.2 -18.516 1 97.75 114 SER B N 1
ATOM 1793 C CA . SER B 1 114 ? 14.555 -2.205 -19.391 1 97.75 114 SER B CA 1
ATOM 1794 C C . SER B 1 114 ? 13.617 -3.389 -19.594 1 97.75 114 SER B C 1
ATOM 1796 O O . SER B 1 114 ? 13.57 -3.971 -20.672 1 97.75 114 SER B O 1
ATOM 1798 N N . MET B 1 115 ? 12.844 -3.779 -18.578 1 97.75 115 MET B N 1
ATOM 1799 C CA . MET B 1 115 ? 11.922 -4.91 -18.672 1 97.75 115 MET B CA 1
ATOM 1800 C C . MET B 1 115 ? 10.703 -4.555 -19.516 1 97.75 115 MET B C 1
ATOM 1802 O O . MET B 1 115 ? 10.133 -5.418 -20.188 1 97.75 115 MET B O 1
ATOM 1806 N N . LEU B 1 116 ? 10.367 -3.305 -19.422 1 96.81 116 LEU B N 1
ATOM 1807 C CA . LEU B 1 116 ? 9.164 -2.867 -20.125 1 96.81 116 LEU B CA 1
ATOM 1808 C C . LEU B 1 116 ? 9.438 -2.674 -21.609 1 96.81 116 LEU B C 1
ATOM 1810 O O . LEU B 1 116 ? 8.516 -2.729 -22.422 1 96.81 116 LEU B O 1
ATOM 1814 N N . SER B 1 117 ? 10.586 -2.309 -21.953 1 89.5 117 SER B N 1
ATOM 1815 C CA . SER B 1 117 ? 10.961 -2.027 -23.328 1 89.5 117 SER B CA 1
ATOM 1816 C C . SER B 1 117 ? 11.266 -3.311 -24.094 1 89.5 117 SER B C 1
ATOM 1818 O O . SER B 1 117 ? 11.5 -3.279 -25.312 1 89.5 117 SER B O 1
ATOM 1820 N N . LYS B 1 118 ? 11.211 -4.438 -23.516 1 74.5 118 LYS B N 1
ATOM 1821 C CA . LYS B 1 118 ? 11.5 -5.676 -24.234 1 74.5 118 LYS B CA 1
ATOM 1822 C C . LYS B 1 118 ? 10.258 -6.203 -24.953 1 74.5 118 LYS B C 1
ATOM 1824 O O . LYS B 1 118 ? 9.141 -6.02 -24.484 1 74.5 118 LYS B O 1
#

Organism: Rodentolepis nana (NCBI:txid102285)

Solvent-accessible surface area (backbone atoms only — not comparable to full-atom values): 13079 Å² total; per-residue (Å²): 136,52,72,65,55,49,52,47,22,42,74,70,60,35,60,69,61,32,58,63,54,50,72,74,52,87,60,64,68,45,68,77,55,68,48,29,28,60,53,38,54,18,21,55,60,46,28,37,70,55,38,50,54,40,44,77,72,63,30,63,62,68,46,52,26,73,72,52,49,27,26,57,53,35,5,43,66,62,65,23,57,62,27,40,50,53,41,49,74,68,64,37,75,91,59,56,43,73,86,64,46,52,56,63,75,55,43,86,50,64,71,47,38,56,63,68,73,102,135,54,72,66,54,50,51,48,22,42,72,69,60,36,58,69,62,31,58,62,55,51,73,74,52,88,62,67,68,44,67,78,55,68,48,29,28,59,52,40,54,19,22,54,58,47,30,36,69,55,39,50,54,42,44,76,70,63,31,63,62,68,46,51,27,74,72,52,49,28,26,56,54,35,6,44,66,60,66,22,58,62,26,40,51,52,41,49,72,67,64,38,75,90,60,55,43,71,86,64,45,52,57,63,75,55,43,88,51,63,70,46,38,56,63,67,73,102

InterPro domains:
  IPR002110 Ankyrin repeat [PF12796] (13-95)
  IPR002110 Ankyrin repeat [PS50088] (34-66)
  IPR002110 Ankyrin repeat [SM00248] (1-30)
  IPR002110 Ankyrin repeat [SM00248] (34-63)
  IPR002110 Ankyrin repeat [SM00248] (67-96)
  IPR036770 Ankyrin repeat-containing domain superfamily [G3DSA:1.25.40.20] (1-117)
  IPR036770 Ankyrin repeat-containing domain superfamily [SSF48403] (3-96)

pLDDT: mean 93.49, std 6.86, range [53.03, 98.81]

Nearest PDB structures (foldseek):
  4gpm-assembly2_B  TM=8.901E-01  e=6.552E-08  synthetic construct
  5kba-assembly2_D  TM=9.010E-01  e=2.148E-07  synthetic construct
  5kba-assembly1_B  TM=8.895E-01  e=1.937E-07  synthetic construct
  4uuc-assembly1_A  TM=8.741E-01  e=7.567E-06  Homo sapiens
  3zng-assembly1_A  TM=8.665E-01  e=4.755E-06  Homo sapiens

Sequence (236 aa):
MSEENLKWYIETGDVNGFERAISKFNDVNQDIGNGRRLIHIAADYGQSEIIEILIKKGADVNAKDGFGMTPLIAAVYEDHPKCVAVLLKYKAVITSDPKGKNLCDCTDSQEIKSMLSKMSEENLKWYIETGDVNGFERAISKFNDVNQDIGNGRRLIHIAADYGQSEIIEILIKKGADVNAKDGFGMTPLIAAVYEDHPKCVAVLLKYKAVITSDPKGKNLCDCTDSQEIKSMLSK

Secondary structure (DSSP, 8-state):
--HHHHHHHHHHT-HHHHHHHHTT-S-TT---STT--HHHHHHHTT-HHHHHHHHHTT--TT---TTS--HHHHHHHTT-HHHHHHHHHTTPPP---TTS--GGGG---HHHHHHH--/--HHHHHHHHHHT-HHHHHHHHTT-S-TT---STT--HHHHHHHTT-HHHHHHHHHTT--TT---TTS--HHHHHHHTT-HHHHHHHHHTT------TTS--GGGG---HHHHHHH--

Foldseek 3Di:
DDPVQLLVCLLVLVPVSNVVVCVPPDDQLDQPPQQDGSLLSNLLNLNQVVNLVSVVVPYDQQGQGNLGDGSLLNNLLNVRLSNNVSSVVVPHDQDAGSVRHHSLVNHPDPSNNVSNVD/DDPVQLLVCLLVVVPVSNVVVCVPPDDQLDQPPQQDGSLLSNLLNLNQVVNLVSVVVPYDQQGQGNLGDGSLLNNLLNVRLSNNVSSVVVPHDQAAGSVRHHSLVNHPDPSNNVSNVD

Radius of gyration: 17.31 Å; Cα contacts (8 Å, |Δi|>4): 360; chains: 2; bounding box: 37×43×44 Å